Protein 4TMD (pdb70)

B-factor: mean 30.6, std 13.67, range [10.13, 135.57]

Radius of gyration: 16.38 Å; Cα contacts (8 Å, |Δi|>4): 428; chains: 1; bounding box: 37×41×41 Å

Secondary structure (DSSP, 8-state):
--TT--GGGGGGGGGGS-TTSEEEEEEEEE--HHHHSPPPPPTT-EEESGGGHHHHT-S---TT--EEEEEEEEEETTEEEEEEEEEESSPPPPP---GGGSEEEEE-SSEEEEEEEE-----TT-EEEEEEEEEEE--EEEEEEEEEEETTEEEEEEEEE---TT-PPPPP-HHHHHHHHHHHHHHHH-

Foldseek 3Di:
DLVQFALQLLVVCVVVDDPQKDKDKFGKDKDDQCVVWDHDDDPPKAKVVNVLVVCLRPFGDDPPWTWIKMWMWIDGPQKIKIKMKIFTPFARDHRDDDPNNQKMWIDDDFKTWMKHWDDADDAPQWDKTKIWIWMQGCHIWIKIWMWITHTRMIMIMIMGGDDDPPDDTDDTPVVVSRVSRNVSVVSRSD

Organism: Mycolicibacterium smegmatis (strain ATCC 700084 / mc(2)155) (NCBI:txid246196)

Sequence (190 aa):
AYPDADIAKVAQLKSSFGPEFKVSEVAPTGIDPKLLSPQKLPEGVKFEPADCAKFAEGQQFPPGLQGNMAATAAEGEGNRFIVMAVETSEPVPLSDPGDECKRVKFLGTGARGQVDVVESPQIDDARTVGTHRIIQTMRTGELYNYVASFDNNYMVIVTANPLVLPDKPVAKVDTERARELLSAAVAAVRA

Solvent-accessible surface area: 10425 Å² total; per-residue (Å²): 123,56,120,98,18,58,8,38,67,3,36,119,8,82,110,55,18,30,141,88,16,164,48,65,88,70,75,74,67,45,28,62,32,187,104,8,18,20,144,190,24,60,172,82,19,142,36,109,52,70,125,0,31,145,41,0,81,9,14,76,8,52,138,64,25,130,21,76,9,1,10,0,20,0,71,10,121,26,3,96,2,32,0,8,0,1,71,7,78,107,76,7,100,25,27,84,10,38,115,141,11,83,130,1,98,6,97,21,155,34,5,130,14,41,6,15,38,41,131,29,26,172,18,105,120,23,135,32,12,0,17,24,7,55,22,84,51,128,96,75,36,65,46,34,17,1,8,0,7,6,75,54,25,2,1,4,0,19,0,33,8,32,118,72,113,156,131,130,106,37,194,14,56,32,107,61,0,54,106,3,0,42,43,0,1,65,8,0,32,98

Nearest PDB structures (foldseek):
  4tmd-assembly1_A  TM=1.005E+00  e=2.356E-37  Mycolicibacterium smegmatis MC2 155
  4esq-assembly1_A  TM=4.440E-01  e=1.738E-03  Mycobacterium tuberculosis H37Rv
  5j0f-assembly2_B  TM=3.971E-01  e=2.800E+00  Homo sapiens
  6wim-assembly1_A  TM=2.686E-01  e=4.119E+00  Escherichia coli
  6wil-assembly1_A  TM=2.388E-01  e=3.127E+00  Acinetobacter baumannii ACICU

InterPro domains:
  IPR041313 Domain of unknown function DUF5642 [PF18702] (36-224)

Structure (mmCIF, N/CA/C/O backbone):
data_4TMD
#
_entry.id   4TMD
#
_cell.length_a   32.980
_cell.length_b   37.830
_cell.length_c   151.630
_cell.angle_alpha   90.000
_cell.angle_beta   90.000
_cell.angle_gamma   90.000
#
_symmetry.space_group_name_H-M   'P 2 2 21'
#
loop_
_entity.id
_entity.type
_entity.pdbx_description
1 polymer 'Uncharacterized protein'
2 non-polymer 'IODIDE ION'
3 water water
#
loop_
_atom_site.group_PDB
_atom_site.id
_atom_site.type_symbol
_atom_site.label_atom_id
_atom_site.label_alt_id
_atom_site.label_comp_id
_atom_site.label_asym_id
_atom_site.label_entity_id
_atom_site.label_seq_id
_atom_site.pdbx_PDB_ins_code
_atom_site.Cartn_x
_atom_site.Cartn_y
_atom_site.Cartn_z
_atom_site.occupancy
_atom_site.B_iso_or_equiv
_atom_site.auth_seq_id
_atom_site.auth_comp_id
_atom_site.auth_asym_id
_atom_site.auth_atom_id
_atom_site.pdbx_PDB_model_num
ATOM 1 N N . ALA A 1 1 ? 4.278 55.397 29.537 1.00 46.27 17 ALA A N 1
ATOM 2 C CA . ALA A 1 1 ? 3.758 54.263 30.305 1.00 56.47 17 ALA A CA 1
ATOM 3 C C . ALA A 1 1 ? 4.860 53.648 31.163 1.00 53.10 17 ALA A C 1
ATOM 4 O O . ALA A 1 1 ? 4.664 53.345 32.347 1.00 54.30 17 ALA A O 1
ATOM 6 N N . TYR A 1 2 ? 6.024 53.471 30.552 1.00 49.37 18 TYR A N 1
ATOM 7 C CA . TYR A 1 2 ? 7.183 52.953 31.249 1.00 48.79 18 TYR A CA 1
ATOM 8 C C . TYR A 1 2 ? 8.253 54.035 31.240 1.00 49.52 18 TYR A C 1
ATOM 9 O O . TYR A 1 2 ? 9.149 54.042 30.387 1.00 36.72 18 TYR A O 1
ATOM 18 N N . PRO A 1 3 ? 8.139 54.964 32.200 1.00 49.17 19 PRO A N 1
ATOM 19 C CA . PRO A 1 3 ? 8.902 56.213 32.250 1.00 54.86 19 PRO A CA 1
ATOM 20 C C . PRO A 1 3 ? 10.395 55.981 32.388 1.00 50.38 19 PRO A C 1
ATOM 21 O O . PRO A 1 3 ? 11.190 56.699 31.782 1.00 45.13 19 PRO A O 1
ATOM 25 N N . ASP A 1 4 ? 10.770 54.986 33.180 1.00 43.55 20 ASP A N 1
ATOM 26 C CA . ASP A 1 4 ? 12.174 54.747 33.454 1.00 44.24 20 ASP A CA 1
ATOM 27 C C . ASP A 1 4 ? 12.701 53.557 32.674 1.00 30.47 20 ASP A C 1
ATOM 28 O O . ASP A 1 4 ? 13.743 52.999 33.016 1.00 38.88 20 ASP A O 1
ATOM 33 N N . ALA A 1 5 ? 11.980 53.166 31.629 1.00 27.17 21 ALA A N 1
ATOM 34 C CA . ALA A 1 5 ? 12.394 52.011 30.838 1.00 23.38 21 ALA A CA 1
ATOM 35 C C . ALA A 1 5 ? 13.716 52.312 30.125 1.00 28.24 21 ALA A C 1
ATOM 36 O O . ALA A 1 5 ? 13.950 53.435 29.671 1.00 21.84 21 ALA A O 1
ATOM 38 N N . ASP A 1 6 ? 14.575 51.303 30.035 1.00 20.02 22 ASP A N 1
ATOM 39 C CA . ASP A 1 6 ? 15.913 51.467 29.492 1.00 25.32 22 ASP A CA 1
ATOM 40 C C . ASP A 1 6 ? 16.446 50.099 29.090 1.00 18.05 22 ASP A C 1
ATOM 41 O O . ASP A 1 6 ? 16.691 49.234 29.953 1.00 15.34 22 ASP A O 1
ATOM 46 N N . ILE A 1 7 ? 16.614 49.891 27.791 1.00 14.48 23 ILE A N 1
ATOM 47 C CA . ILE A 1 7 ? 17.115 48.607 27.294 1.00 18.34 23 ILE A CA 1
ATOM 48 C C . ILE A 1 7 ? 18.498 48.292 27.859 1.00 20.51 23 ILE A C 1
ATOM 49 O O . ILE A 1 7 ? 18.901 47.131 27.915 1.00 20.58 23 ILE A O 1
ATOM 54 N N . ALA A 1 8 ? 19.224 49.320 28.286 1.00 18.89 24 ALA A N 1
ATOM 55 C CA . ALA A 1 8 ? 20.561 49.121 28.856 1.00 24.25 24 ALA A CA 1
ATOM 56 C C . ALA A 1 8 ? 20.488 48.301 30.139 1.00 20.36 24 ALA A C 1
ATOM 57 O O . ALA A 1 8 ? 21.470 47.714 30.572 1.00 20.12 24 ALA A O 1
ATOM 59 N N . LYS A 1 9 ? 19.324 48.256 30.764 1.00 18.04 25 LYS A N 1
ATOM 60 C CA . LYS A 1 9 ? 19.235 47.531 32.020 1.00 18.42 25 LYS A CA 1
ATOM 61 C C . LYS A 1 9 ? 19.264 46.010 31.830 1.00 21.96 25 LYS A C 1
ATOM 62 O O . LYS A 1 9 ? 19.220 45.292 32.827 1.00 18.90 25 LYS A O 1
ATOM 68 N N . VAL A 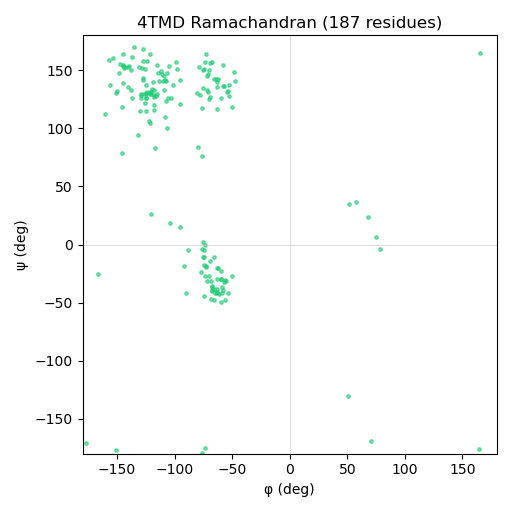1 10 ? 19.357 45.504 30.587 1.00 16.47 26 VAL A N 1
ATOM 69 C CA . VAL A 1 10 ? 19.578 44.054 30.401 1.00 20.14 26 VAL A CA 1
ATOM 70 C C . VAL A 1 10 ? 20.902 43.616 30.994 1.00 17.12 26 VAL A C 1
ATOM 71 O O . VAL A 1 10 ? 21.111 42.428 31.240 1.00 16.37 26 VAL A O 1
ATOM 75 N N . ALA A 1 11 ? 21.802 44.580 31.188 1.00 20.04 27 ALA A N 1
ATOM 76 C CA . ALA A 1 11 ? 23.101 44.322 31.819 1.00 20.63 27 ALA A CA 1
ATOM 77 C C . ALA A 1 11 ? 22.888 43.695 33.185 1.00 23.73 27 ALA A C 1
ATOM 78 O O . ALA A 1 11 ? 23.692 42.894 33.631 1.00 22.64 27 ALA A O 1
ATOM 80 N N . GLN A 1 12 ? 21.778 44.035 33.832 1.00 20.15 28 GLN A N 1
ATOM 81 C CA . GLN A 1 12 ? 21.449 43.465 35.138 1.00 18.48 28 GLN A CA 1
ATOM 82 C C . GLN A 1 12 ? 21.419 41.933 35.150 1.00 23.25 28 GLN A C 1
ATOM 83 O O . GLN A 1 12 ? 21.728 41.300 36.167 1.00 21.50 28 GLN A O 1
ATOM 89 N N . LEU A 1 13 ? 21.043 41.336 34.020 1.00 17.57 29 LEU A N 1
ATOM 90 C CA . LEU A 1 13 ? 20.855 39.889 33.964 1.00 16.57 29 LEU A CA 1
ATOM 91 C C . LEU A 1 13 ? 22.162 39.097 33.951 1.00 16.62 29 LEU A C 1
ATOM 92 O O . LEU A 1 13 ? 22.149 37.874 33.984 1.00 19.24 29 LEU A O 1
ATOM 97 N N . LYS A 1 14 ? 23.283 39.793 33.901 1.00 19.47 30 LYS A N 1
ATOM 98 C CA . LYS A 1 14 ? 24.577 39.145 34.101 1.00 23.94 30 LYS A CA 1
ATOM 99 C C . LYS A 1 14 ? 24.578 38.372 35.400 1.00 28.79 30 LYS A C 1
ATOM 100 O O . LYS A 1 14 ? 25.068 37.253 35.484 1.00 31.42 30 LYS A O 1
ATOM 106 N N . SER A 1 15 ? 23.995 38.983 36.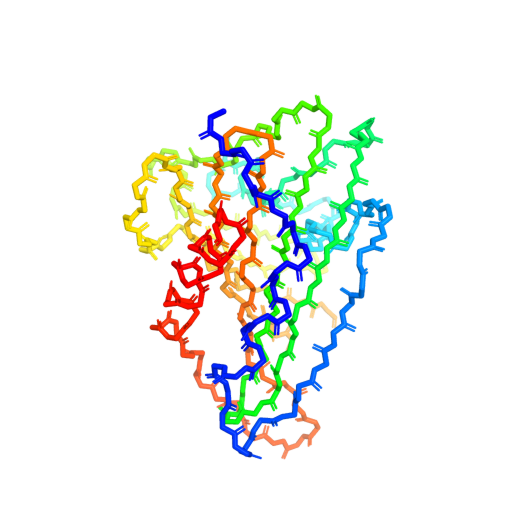420 1.00 28.07 31 SER A N 1
ATOM 107 C CA . SER A 1 15 ? 23.976 38.407 37.752 1.00 27.84 31 SER A CA 1
ATOM 108 C C . SER A 1 15 ? 22.974 37.260 37.860 1.00 30.99 31 SER A C 1
ATOM 109 O O . SER A 1 15 ? 22.813 36.655 38.914 1.00 34.74 31 SER A O 1
ATOM 112 N N . SER A 1 16 ? 22.317 36.940 36.758 1.00 28.44 32 SER A N 1
ATOM 113 C CA . SER A 1 16 ? 21.374 35.838 36.752 1.00 19.05 32 SER A CA 1
ATOM 114 C C . SER A 1 16 ? 22.073 34.505 36.431 1.00 33.41 32 SER A C 1
ATOM 115 O O . SER A 1 16 ? 21.445 33.452 36.467 1.00 29.50 32 SER A O 1
ATOM 118 N N . PHE A 1 17 ? 23.367 34.558 36.117 1.00 21.39 33 PHE A N 1
ATOM 119 C CA . PHE A 1 17 ? 24.124 33.355 35.720 1.00 28.83 33 PHE A CA 1
ATOM 120 C C . PHE A 1 17 ? 25.287 33.071 36.679 1.00 36.27 33 PHE A C 1
ATOM 121 O O . PHE A 1 17 ? 26.053 33.978 37.021 1.00 33.52 33 PHE A O 1
ATOM 129 N N . GLY A 1 18 ? 25.429 31.818 37.100 1.00 32.86 34 GLY A N 1
ATOM 130 C CA . GLY A 1 18 ? 26.495 31.458 38.029 1.00 32.10 34 GLY A CA 1
ATOM 131 C C . GLY A 1 18 ? 27.874 31.416 37.391 1.00 35.60 34 GLY A C 1
ATOM 132 O O . GLY A 1 18 ? 28.038 31.750 36.215 1.00 26.06 34 GLY A O 1
ATOM 133 N N . PRO A 1 19 ? 28.888 30.988 38.164 1.00 35.16 35 PRO A N 1
ATOM 134 C CA . PRO A 1 19 ? 30.272 30.956 37.676 1.00 29.48 35 PRO A CA 1
ATOM 135 C C . PRO A 1 19 ? 30.502 29.891 36.591 1.00 20.65 35 PRO A C 1
ATOM 136 O O . PRO A 1 19 ? 31.520 29.948 35.900 1.00 26.15 35 PRO A O 1
ATOM 140 N N . GLU A 1 20 ? 29.569 28.956 36.425 1.00 19.74 36 GLU A N 1
ATOM 141 C CA . GLU A 1 20 ? 29.678 27.973 35.345 1.00 25.66 36 GLU A CA 1
ATOM 142 C C . GLU A 1 20 ? 29.314 28.584 33.990 1.00 26.37 36 GLU A C 1
ATOM 143 O O . GLU A 1 20 ? 29.423 27.939 32.948 1.00 21.22 36 GLU A O 1
ATOM 149 N N . PHE A 1 21 ? 28.889 29.840 33.994 1.00 19.38 37 PHE A N 1
ATOM 150 C CA . PHE A 1 21 ? 28.547 30.495 32.744 1.00 17.83 37 PHE A CA 1
ATOM 151 C C . PHE A 1 21 ? 29.580 31.515 32.364 1.00 21.54 37 PHE A C 1
ATOM 152 O O . PHE A 1 21 ? 30.094 32.248 33.212 1.00 21.28 37 PHE A O 1
ATOM 160 N N . LYS A 1 22 ? 29.870 31.570 31.072 1.00 13.26 38 LYS A N 1
ATOM 161 C CA . LYS A 1 22 ? 30.640 32.664 30.540 1.00 16.80 38 LYS A CA 1
ATOM 162 C C . LYS A 1 22 ? 29.684 33.712 29.991 1.00 19.51 38 LYS A C 1
ATOM 163 O O . LYS A 1 22 ? 28.899 33.429 29.090 1.00 21.26 38 LYS A O 1
ATOM 169 N N . VAL A 1 23 ? 29.760 34.923 30.525 1.00 18.72 39 VAL A N 1
ATOM 170 C CA . VAL A 1 23 ? 28.801 35.973 30.169 1.00 15.88 39 VAL A CA 1
ATOM 171 C C . VAL A 1 23 ? 29.447 37.046 29.301 1.00 19.21 39 VAL A C 1
ATOM 172 O O . VAL A 1 23 ? 30.601 37.403 29.508 1.00 23.29 39 VAL A O 1
ATOM 176 N N . SER A 1 24 ? 28.702 37.546 28.323 1.00 17.76 40 SER A N 1
ATOM 177 C CA . SER A 1 24 ? 29.133 38.680 27.510 1.00 19.18 40 SER A CA 1
ATOM 178 C C . SER A 1 24 ? 27.981 39.669 27.346 1.00 24.89 40 SER A C 1
ATOM 179 O O . SER A 1 24 ? 26.837 39.369 27.698 1.00 19.31 40 SER A O 1
ATOM 182 N N . GLU A 1 25 ? 28.288 40.842 26.796 1.00 21.47 41 GLU A N 1
ATOM 183 C CA . GLU A 1 25 ? 27.302 41.898 26.659 1.00 27.77 41 GLU A CA 1
ATOM 184 C C . GLU A 1 25 ? 27.455 42.622 25.345 1.00 29.69 41 GLU A C 1
ATOM 185 O O . GLU A 1 25 ? 28.550 42.676 24.777 1.00 28.26 41 GLU A O 1
ATOM 191 N N . VAL A 1 26 ? 26.343 43.170 24.865 1.00 25.32 42 VAL A N 1
ATOM 192 C CA . VAL A 1 26 ? 26.349 44.129 23.772 1.00 22.72 42 VAL A CA 1
ATOM 193 C C . VAL A 1 26 ? 25.769 45.420 24.336 1.00 25.30 42 VAL A C 1
ATOM 194 O O . VAL A 1 26 ? 24.615 45.450 24.766 1.00 23.42 42 VAL A O 1
ATOM 198 N N . ALA A 1 27 ? 26.581 46.471 24.374 1.00 20.03 43 ALA A N 1
ATOM 199 C CA . ALA A 1 27 ? 26.132 47.779 24.836 1.00 21.86 43 ALA A CA 1
ATOM 200 C C . ALA A 1 27 ? 25.116 48.352 23.861 1.00 17.97 43 ALA A C 1
ATOM 201 O O . ALA A 1 27 ? 25.077 47.946 22.703 1.00 22.87 43 ALA A O 1
ATOM 203 N N . PRO A 1 28 ? 24.272 49.287 24.329 1.00 22.76 44 PRO A N 1
ATOM 204 C CA . PRO A 1 28 ? 23.250 49.853 23.444 1.00 23.07 44 PRO A CA 1
ATOM 205 C C . PRO A 1 28 ? 23.822 50.434 22.154 1.00 27.20 44 PRO A C 1
ATOM 206 O O . PRO A 1 28 ? 24.799 51.177 22.176 1.00 31.44 44 PRO A O 1
ATOM 210 N N . THR A 1 29 ? 23.215 50.054 21.038 1.00 27.46 45 THR A N 1
ATOM 211 C CA . THR A 1 29 ? 23.668 50.450 19.713 1.00 28.26 45 THR A CA 1
ATOM 212 C C . THR A 1 29 ? 22.487 50.347 18.759 1.00 34.43 45 THR A C 1
ATOM 213 O O . THR A 1 29 ? 21.525 49.631 19.051 1.00 29.28 45 THR A O 1
ATOM 217 N N . GLY A 1 30 ? 22.549 51.052 17.628 1.00 35.76 46 GLY A N 1
ATOM 218 C CA . GLY A 1 30 ? 21.492 50.998 16.625 1.00 32.03 46 GLY A CA 1
ATOM 219 C C . GLY A 1 30 ? 21.067 49.576 16.271 1.00 34.41 46 GLY A C 1
ATOM 220 O O . GLY A 1 30 ? 21.878 48.655 16.325 1.00 33.36 46 GLY A O 1
ATOM 221 N N . ILE A 1 31 ? 19.797 49.383 15.922 1.00 31.41 47 ILE A N 1
ATOM 222 C CA . ILE A 1 31 ? 19.302 48.038 15.654 1.00 39.92 47 ILE A CA 1
ATOM 223 C C . ILE A 1 31 ? 19.873 47.468 14.367 1.00 45.49 47 ILE A C 1
ATOM 224 O O . ILE A 1 31 ? 20.179 48.196 13.430 1.00 38.22 47 ILE A O 1
ATOM 229 N N . ASP A 1 32 ? 19.996 46.147 14.344 1.00 50.23 48 ASP A N 1
ATOM 230 C CA . ASP A 1 32 ? 20.352 45.392 13.152 1.00 52.80 48 ASP A CA 1
ATOM 231 C C . ASP A 1 32 ? 19.363 44.240 13.026 1.00 47.30 48 ASP A C 1
ATOM 232 O O . ASP A 1 32 ? 19.548 43.193 13.649 1.00 53.50 48 ASP A O 1
ATOM 237 N N . PRO A 1 33 ? 18.292 44.443 12.241 1.00 47.65 49 PRO A N 1
ATOM 238 C CA . PRO A 1 33 ? 17.211 43.462 12.061 1.00 55.27 49 PRO A CA 1
ATOM 239 C C . PRO A 1 33 ? 17.690 42.054 11.713 1.00 50.64 49 PRO A C 1
ATOM 240 O O . PRO A 1 33 ? 16.999 41.087 12.025 1.00 56.21 49 PRO A O 1
ATOM 244 N N . LYS A 1 34 ? 18.855 41.937 11.085 1.00 59.16 50 LYS A N 1
ATOM 245 C CA . LYS A 1 34 ? 19.382 40.625 10.722 1.00 63.77 50 LYS A CA 1
ATOM 246 C C . LYS A 1 34 ? 19.869 39.849 11.947 1.00 55.16 50 LYS A C 1
ATOM 247 O O . LYS A 1 34 ? 19.802 38.621 11.979 1.00 65.73 50 LYS A O 1
ATOM 253 N N . LEU A 1 35 ? 20.357 40.568 12.951 1.00 45.55 51 LEU A N 1
ATOM 254 C CA . LEU A 1 35 ? 20.829 39.947 14.186 1.00 56.14 51 LEU A CA 1
ATOM 255 C C . LEU A 1 35 ? 19.644 39.537 15.056 1.00 55.50 51 LEU A C 1
ATOM 256 O O . LEU A 1 35 ? 19.745 38.639 15.897 1.00 53.22 51 LEU A O 1
ATOM 261 N N . LEU A 1 36 ? 18.513 40.196 14.835 1.00 52.95 52 LEU A N 1
ATOM 262 C CA . LEU A 1 36 ? 17.356 40.038 15.705 1.00 47.74 52 LEU A CA 1
ATOM 263 C C . LEU A 1 36 ? 16.425 38.914 15.257 1.00 46.19 52 LEU A C 1
ATOM 264 O O . LEU A 1 36 ? 15.933 38.146 16.084 1.00 41.32 52 LEU A O 1
ATOM 269 N N . SER A 1 37 ? 16.195 38.827 13.950 1.00 45.12 53 SER A N 1
ATOM 270 C CA . SER A 1 37 ? 15.306 37.820 13.374 1.00 43.79 53 SER A CA 1
ATOM 271 C C . SER A 1 37 ? 15.995 36.461 13.271 1.00 45.67 53 SER A C 1
ATOM 272 O O . SER A 1 37 ? 17.220 36.398 13.159 1.00 42.74 53 SER A O 1
ATOM 275 N N . PRO A 1 38 ? 15.212 35.367 13.302 1.00 45.73 54 PRO A N 1
ATOM 276 C CA . PRO A 1 38 ? 15.794 34.044 13.051 1.00 36.33 54 PRO A CA 1
ATOM 277 C C . PRO A 1 38 ? 16.454 34.024 11.676 1.00 39.82 54 PRO A C 1
ATOM 278 O O . PRO A 1 38 ? 16.060 34.816 10.826 1.00 34.37 54 PRO A O 1
ATOM 282 N N . GLN A 1 39 ? 17.444 33.164 11.460 1.00 36.58 55 GLN A N 1
ATOM 283 C CA . GLN A 1 39 ? 18.137 33.169 10.179 1.00 35.92 55 GLN A CA 1
ATOM 284 C C . GLN A 1 39 ? 17.161 32.818 9.055 1.00 34.69 55 GLN A C 1
ATOM 285 O O . GLN A 1 39 ? 16.252 32.010 9.230 1.00 30.02 55 GLN A O 1
ATOM 291 N N . LYS A 1 40 ? 17.346 33.475 7.917 1.00 34.99 56 LYS A N 1
ATOM 292 C CA . LYS A 1 40 ? 16.473 33.341 6.760 1.00 34.35 56 LYS A CA 1
ATOM 293 C C . LYS A 1 40 ? 16.391 31.897 6.266 1.00 29.80 56 LYS A C 1
ATOM 294 O O . LYS A 1 40 ? 17.400 31.208 6.191 1.00 36.27 56 LYS A O 1
ATOM 300 N N . LEU A 1 41 ? 15.188 31.434 5.951 1.00 33.22 57 LEU A N 1
ATOM 301 C CA . LEU A 1 41 ? 15.025 30.094 5.398 1.00 37.77 57 LEU A CA 1
ATOM 302 C C . LEU A 1 41 ? 15.470 30.085 3.936 1.00 45.70 57 LEU A C 1
ATOM 303 O O . LEU A 1 41 ? 15.365 31.103 3.251 1.00 43.26 57 LEU A O 1
ATOM 308 N N . PRO A 1 42 ? 15.965 28.935 3.447 1.00 41.68 58 PRO A N 1
ATOM 309 C CA . PRO A 1 42 ? 16.448 28.898 2.060 1.00 45.25 58 PRO A CA 1
ATOM 310 C C . PRO A 1 42 ? 15.296 29.015 1.070 1.00 39.14 58 PRO A C 1
ATOM 311 O O . PRO A 1 42 ? 14.160 28.703 1.421 1.00 42.95 58 PRO A O 1
ATOM 315 N N . GLU A 1 43 ? 15.572 29.472 -0.145 1.00 45.37 59 GLU A N 1
ATOM 316 C CA . GLU A 1 43 ? 14.512 29.609 -1.142 1.00 52.81 59 GLU A CA 1
ATOM 317 C C . GLU A 1 43 ? 14.057 28.251 -1.687 1.00 51.02 59 GLU A C 1
ATOM 318 O O . GLU A 1 43 ? 14.790 27.259 -1.623 1.00 51.34 59 GLU A O 1
ATOM 324 N N . GLY A 1 44 ? 12.838 28.206 -2.213 1.00 42.92 60 GLY A N 1
ATOM 325 C CA . GLY A 1 44 ? 12.340 26.994 -2.839 1.00 52.48 60 GLY A CA 1
ATOM 326 C C . GLY A 1 44 ? 11.855 25.920 -1.881 1.00 53.35 60 GLY A C 1
ATOM 327 O O . GLY A 1 44 ? 11.356 24.874 -2.310 1.00 45.13 60 GLY A O 1
ATOM 328 N N . VAL A 1 45 ? 12.000 26.165 -0.582 1.00 51.14 61 VAL A N 1
ATOM 329 C CA . VAL A 1 45 ? 11.467 25.240 0.406 1.00 42.86 61 VAL A CA 1
ATOM 330 C C . VAL A 1 45 ? 9.945 25.338 0.402 1.00 31.96 61 VAL A C 1
ATOM 331 O O . VAL A 1 45 ? 9.371 26.405 0.153 1.00 37.30 61 VAL A O 1
ATOM 335 N N . LYS A 1 46 ? 9.293 24.213 0.656 1.00 31.61 62 LYS A N 1
ATOM 336 C CA . LYS A 1 46 ? 7.841 24.152 0.601 1.00 38.81 62 LYS A CA 1
ATOM 337 C C . LYS A 1 46 ? 7.282 24.016 2.019 1.00 33.64 62 LYS A C 1
ATOM 338 O O . LYS A 1 46 ? 7.893 23.366 2.863 1.00 30.15 62 LYS A O 1
ATOM 344 N N . PHE A 1 47 ? 6.133 24.632 2.281 1.00 33.10 63 PHE A N 1
ATOM 345 C CA . PHE A 1 47 ? 5.596 24.700 3.640 1.00 32.09 63 PHE A CA 1
ATOM 346 C C . PHE A 1 47 ? 4.331 23.884 3.849 1.00 34.15 63 PHE A C 1
ATOM 347 O O . PHE A 1 47 ? 3.527 23.715 2.939 1.00 33.04 63 PHE A O 1
ATOM 355 N N . GLU A 1 48 ? 4.157 23.398 5.071 1.00 23.71 64 GLU A N 1
ATOM 356 C CA . GLU A 1 48 ? 2.972 22.660 5.459 1.00 29.31 64 GLU A CA 1
ATOM 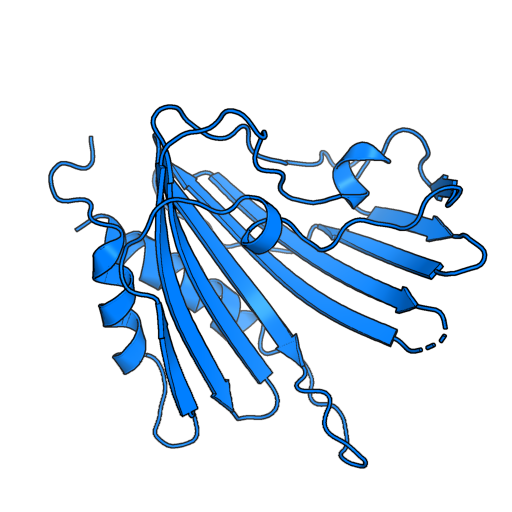357 C C . GLU A 1 48 ? 2.639 22.963 6.914 1.00 38.04 64 GLU A C 1
ATOM 358 O O . GLU A 1 48 ? 3.452 22.702 7.793 1.00 32.16 64 GLU A O 1
ATOM 364 N N . PRO A 1 49 ? 1.457 23.538 7.178 1.00 32.94 65 PRO A N 1
ATOM 365 C CA . PRO A 1 49 ? 0.464 24.032 6.220 1.00 33.02 65 PRO A CA 1
ATOM 366 C C . PRO A 1 49 ? 0.996 25.185 5.376 1.00 35.86 65 PRO A C 1
ATOM 367 O O . PRO A 1 49 ? 1.626 26.088 5.920 1.00 32.51 65 PRO A O 1
ATOM 371 N N . ALA A 1 50 ? 0.738 25.145 4.069 1.00 36.14 66 ALA A N 1
ATOM 372 C CA . ALA A 1 50 ? 1.252 26.147 3.136 1.00 30.81 66 ALA A CA 1
ATOM 373 C C . ALA A 1 50 ? 0.846 27.565 3.515 1.00 26.29 66 ALA A C 1
ATOM 374 O O . ALA A 1 50 ? 1.599 28.509 3.281 1.00 30.15 66 ALA A O 1
ATOM 376 N N . ASP A 1 51 ? -0.332 27.716 4.114 1.00 31.73 67 ASP A N 1
ATOM 377 C CA . ASP A 1 51 ? -0.811 29.043 4.496 1.00 40.99 67 ASP A CA 1
ATOM 378 C C . ASP A 1 51 ? -0.065 29.576 5.719 1.00 35.38 67 ASP A C 1
ATOM 379 O O . ASP A 1 51 ? -0.171 30.754 6.062 1.00 41.98 67 ASP A O 1
ATOM 384 N N . CYS A 1 52 ? 0.700 28.704 6.365 1.00 31.41 68 CYS A N 1
ATOM 385 C CA . CYS A 1 52 ? 1.423 29.070 7.575 1.00 29.24 68 CYS A CA 1
ATOM 386 C C . CYS A 1 52 ? 2.857 29.485 7.279 1.00 30.72 68 CYS A C 1
ATOM 387 O O . CYS A 1 52 ? 3.674 29.579 8.190 1.00 31.23 68 CYS A O 1
ATOM 390 N N . ALA A 1 53 ? 3.153 29.760 6.011 1.00 25.19 69 ALA A N 1
ATOM 391 C CA . ALA A 1 53 ? 4.525 30.016 5.586 1.00 26.56 69 ALA A CA 1
ATOM 392 C C . ALA A 1 53 ? 5.182 31.198 6.311 1.00 32.95 69 ALA A C 1
ATOM 393 O O . ALA A 1 53 ? 6.360 31.139 6.679 1.00 34.48 69 ALA A O 1
ATOM 395 N N . LYS A 1 54 ? 4.422 32.271 6.501 1.00 29.16 70 LYS A N 1
ATOM 396 C CA . LYS A 1 54 ? 4.929 33.468 7.166 1.00 35.79 70 LYS A CA 1
ATOM 397 C C . LYS A 1 54 ? 5.433 33.163 8.582 1.00 31.97 70 LYS A C 1
ATOM 398 O O . LYS A 1 54 ? 6.451 33.686 9.016 1.00 31.15 70 LYS A O 1
ATOM 404 N N . PHE A 1 55 ? 4.728 32.301 9.300 1.00 28.00 71 PHE A N 1
ATOM 405 C CA . PHE A 1 55 ? 5.094 32.075 10.688 1.00 32.32 71 PHE A CA 1
ATOM 406 C C . PHE A 1 55 ? 6.360 31.220 10.829 1.00 31.83 71 PHE A C 1
ATOM 407 O O . PHE A 1 55 ? 7.002 31.231 11.879 1.00 28.29 71 PHE A O 1
ATOM 415 N N . ALA A 1 56 ? 6.737 30.517 9.761 1.00 26.32 72 ALA A N 1
ATOM 416 C CA . ALA A 1 56 ? 7.984 29.761 9.736 1.00 27.46 72 ALA A CA 1
ATOM 417 C C . ALA A 1 56 ? 9.200 30.666 9.876 1.00 26.75 72 ALA A C 1
ATOM 418 O O . ALA A 1 56 ? 10.232 30.252 10.409 1.00 21.50 72 ALA A O 1
ATOM 420 N N . GLU A 1 57 ? 9.067 31.905 9.402 1.00 19.70 73 GLU A N 1
ATOM 421 C CA . GLU A 1 57 ? 10.141 32.893 9.447 1.00 30.91 73 GLU A CA 1
ATOM 422 C C . GLU A 1 57 ? 10.398 33.427 10.863 1.00 33.66 73 GLU A C 1
ATOM 423 O O . GLU A 1 57 ? 11.464 33.982 11.139 1.00 33.14 73 GLU A O 1
ATOM 429 N N . GLY A 1 58 ? 9.420 33.265 11.751 1.00 23.18 74 GLY A N 1
ATOM 430 C CA . GLY A 1 58 ? 9.559 33.722 13.120 1.00 27.84 74 GLY A CA 1
ATOM 431 C C . GLY A 1 58 ? 9.524 35.237 13.178 1.00 32.79 74 GLY A C 1
ATOM 432 O O . GLY A 1 58 ? 9.220 35.892 12.182 1.00 28.09 74 GLY A O 1
ATOM 433 N N . GLN A 1 59 ? 9.863 35.795 14.337 1.00 25.51 75 GLN A N 1
ATOM 434 C CA . GLN A 1 59 ? 9.704 37.224 14.572 1.00 23.72 75 GLN A CA 1
ATOM 435 C C . GLN A 1 59 ? 10.574 38.074 13.653 1.00 30.42 75 GLN A C 1
ATOM 436 O O . GLN A 1 59 ? 11.807 38.029 13.714 1.00 29.01 75 GLN A O 1
ATOM 442 N N . GLN A 1 60 ? 9.914 38.871 12.819 1.00 25.70 76 GLN A N 1
ATOM 443 C CA . GLN A 1 60 ? 10.610 39.734 11.874 1.00 37.05 76 GLN A CA 1
ATOM 444 C C . GLN A 1 60 ? 10.749 41.177 12.358 1.00 32.62 76 GLN A C 1
ATOM 445 O O . GLN A 1 60 ? 9.929 41.678 13.123 1.00 31.72 76 GLN A O 1
ATOM 451 N N . PHE A 1 61 ? 11.806 41.835 11.900 1.00 34.67 77 PHE A N 1
ATOM 452 C CA . PHE A 1 61 ? 11.981 43.260 12.114 1.00 42.88 77 PHE A CA 1
ATOM 453 C C . PHE A 1 61 ? 12.091 43.949 10.759 1.00 51.07 77 PHE A C 1
ATOM 454 O O . PHE A 1 61 ? 13.129 43.846 10.096 1.00 44.83 77 PHE A O 1
ATOM 462 N N . PRO A 1 62 ? 11.013 44.635 10.339 1.00 44.70 78 PRO A N 1
ATOM 463 C CA . PRO A 1 62 ? 10.957 45.370 9.068 1.00 52.48 78 PRO A CA 1
ATOM 464 C C . PRO A 1 62 ? 12.190 46.250 8.856 1.00 55.39 78 PRO A C 1
ATOM 465 O O . PRO A 1 62 ? 12.694 46.842 9.812 1.00 49.71 78 PRO A O 1
ATOM 469 N N . PRO A 1 63 ? 12.687 46.314 7.612 1.00 61.87 79 PRO A N 1
ATOM 470 C CA . PRO A 1 63 ? 13.947 47.002 7.292 1.00 53.52 79 PRO A CA 1
ATOM 471 C C . PRO A 1 63 ? 13.916 48.522 7.494 1.00 50.01 79 PRO A C 1
ATOM 472 O O . PRO A 1 63 ? 14.971 49.149 7.456 1.00 49.38 79 PRO A O 1
ATOM 476 N N . GLY A 1 64 ? 12.740 49.102 7.714 1.00 42.53 80 GLY A N 1
ATOM 477 C CA . GLY A 1 64 ? 12.639 50.540 7.920 1.00 50.77 80 GLY A CA 1
ATOM 478 C C . GLY A 1 64 ? 12.713 51.029 9.366 1.00 53.21 80 GLY A C 1
ATOM 479 O O . GLY A 1 64 ? 12.965 52.213 9.615 1.00 51.05 80 GLY A O 1
ATOM 480 N N . LEU A 1 65 ? 12.485 50.126 10.319 1.00 45.28 81 LEU A N 1
ATOM 481 C CA . LEU A 1 65 ? 12.491 50.468 11.741 1.00 35.57 81 LEU A CA 1
ATOM 482 C C . LEU A 1 65 ? 13.751 51.193 12.187 1.00 35.34 81 LEU A C 1
ATOM 483 O O . LEU A 1 65 ? 14.870 50.814 11.835 1.00 36.07 81 LEU A O 1
ATOM 488 N N . GLN A 1 66 ? 13.570 52.224 12.996 1.00 32.93 82 GLN A N 1
ATOM 489 C CA . GLN A 1 66 ? 14.698 52.816 13.683 1.00 30.11 82 GLN A CA 1
ATOM 490 C C . GLN A 1 66 ? 14.629 52.432 15.154 1.00 35.24 82 GLN A C 1
ATOM 491 O O . GLN A 1 66 ? 13.543 52.248 15.716 1.00 30.94 82 GLN A O 1
ATOM 497 N N . GLY A 1 67 ? 15.791 52.290 15.773 1.00 30.94 83 GLY A N 1
ATOM 498 C CA . GLY A 1 67 ? 15.840 51.947 17.177 1.00 31.77 83 GLY A CA 1
ATOM 499 C C . GLY A 1 67 ? 17.200 51.454 17.626 1.00 34.32 83 GLY A C 1
ATOM 500 O O . GLY A 1 67 ? 18.163 51.432 16.859 1.00 29.30 83 GLY A O 1
ATOM 501 N N . ASN A 1 68 ? 17.259 51.047 18.887 1.00 27.06 84 ASN A N 1
ATOM 502 C CA . ASN A 1 68 ? 18.486 50.605 19.518 1.00 17.89 84 ASN A CA 1
ATOM 503 C C . ASN A 1 68 ? 18.279 49.230 20.149 1.00 23.49 84 ASN A C 1
ATOM 504 O O . ASN A 1 68 ? 17.145 48.833 20.427 1.00 15.83 84 ASN A O 1
ATOM 509 N N . MET A 1 69 ? 19.383 48.515 20.359 1.00 22.57 85 MET A N 1
ATOM 510 C CA . MET A 1 69 ? 19.376 47.192 20.977 1.00 17.64 85 MET A CA 1
ATOM 511 C C . MET A 1 69 ? 20.528 47.083 21.952 1.00 20.17 85 MET A C 1
ATOM 512 O O . MET A 1 69 ? 21.561 47.719 21.776 1.00 21.39 85 MET A O 1
ATOM 517 N N . ALA A 1 70 ? 20.332 46.285 22.989 1.00 19.22 86 ALA A N 1
ATOM 518 C CA . ALA A 1 70 ? 21.382 45.907 23.923 1.00 17.35 86 ALA A CA 1
ATOM 519 C C . ALA A 1 70 ? 21.176 44.439 24.235 1.00 18.29 86 ALA A C 1
ATOM 520 O O . ALA A 1 70 ? 20.049 43.952 24.173 1.00 19.12 86 ALA A O 1
ATOM 522 N N . ALA A 1 71 ? 22.233 43.730 24.604 1.00 16.06 87 ALA A N 1
ATOM 523 C CA . ALA A 1 71 ? 22.075 42.315 24.879 1.00 19.24 87 ALA A CA 1
ATOM 524 C C . ALA A 1 71 ? 22.970 41.817 26.007 1.00 23.58 87 ALA A C 1
ATOM 525 O O . ALA A 1 71 ? 23.999 42.417 26.332 1.00 16.08 87 ALA A O 1
ATOM 527 N N . THR A 1 72 ? 22.519 40.742 26.640 1.00 18.20 88 THR A N 1
ATOM 528 C CA . THR A 1 72 ? 23.332 39.993 27.576 1.00 19.13 88 THR A CA 1
ATOM 529 C C . THR A 1 72 ? 23.289 38.543 27.110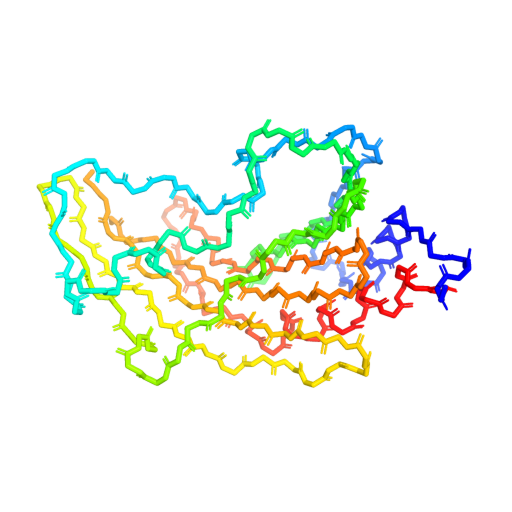 1.00 16.56 88 THR A C 1
ATOM 530 O O . THR A 1 72 ? 22.209 38.015 26.838 1.00 16.78 88 THR A O 1
ATOM 534 N N . ALA A 1 73 ? 24.452 37.913 26.979 1.00 14.68 89 ALA A N 1
ATOM 535 C CA . ALA A 1 73 ? 24.487 36.517 26.536 1.00 14.28 89 ALA A CA 1
ATOM 536 C C . ALA A 1 73 ? 25.320 35.678 27.492 1.00 19.17 89 ALA A C 1
ATOM 537 O O . ALA A 1 73 ? 26.222 36.196 28.155 1.00 20.59 89 ALA A O 1
ATOM 539 N N . ALA A 1 74 ? 25.009 34.389 27.584 1.00 13.85 90 ALA A N 1
ATOM 540 C CA . ALA A 1 74 ? 25.719 33.491 28.499 1.00 16.18 90 ALA A CA 1
ATOM 541 C C . ALA A 1 74 ? 25.854 32.112 27.896 1.00 20.46 90 ALA A C 1
ATOM 542 O O . ALA A 1 74 ? 24.909 31.604 27.301 1.00 18.50 90 ALA A O 1
ATOM 544 N N . GLU A 1 75 ? 27.019 31.495 28.075 1.00 18.85 91 GLU A N 1
ATOM 545 C CA . GLU A 1 75 ? 27.237 30.134 27.603 1.00 18.34 91 GLU A CA 1
ATOM 546 C C . GLU A 1 75 ? 27.705 29.275 28.755 1.00 22.17 91 GLU A C 1
ATOM 547 O O . GLU A 1 75 ? 28.632 29.659 29.467 1.00 18.30 91 GLU A O 1
ATOM 553 N N . GLY A 1 76 ? 27.050 28.131 28.951 1.00 21.15 92 GLY A N 1
ATOM 554 C CA . GLY A 1 76 ? 27.407 27.217 30.026 1.00 19.88 92 GLY A CA 1
ATOM 555 C C . GLY A 1 76 ? 26.317 26.190 30.261 1.00 26.66 92 GLY A C 1
ATOM 556 O O . GLY A 1 76 ? 25.199 26.377 29.796 1.00 23.41 92 GLY A O 1
ATOM 557 N N . GLU A 1 77 ? 26.637 25.122 30.995 1.00 23.05 93 GLU A N 1
ATOM 558 C CA . GLU A 1 77 ? 25.731 23.994 31.196 1.00 22.41 93 GLU A CA 1
ATOM 559 C C . GLU A 1 77 ? 25.189 23.472 29.854 1.00 24.73 93 GLU A C 1
ATOM 560 O O . GLU A 1 77 ? 24.036 23.067 29.759 1.00 28.44 93 GLU A O 1
ATOM 566 N N . GLY A 1 78 ? 26.013 23.518 28.815 1.00 17.08 94 GLY A N 1
ATOM 567 C CA . GLY A 1 78 ? 25.633 22.975 27.524 1.00 22.57 94 GLY A CA 1
ATOM 568 C C . GLY A 1 78 ? 24.647 23.818 26.734 1.00 21.44 94 GLY A C 1
ATOM 569 O O . GLY A 1 78 ? 24.153 23.388 25.688 1.00 16.67 94 GLY A O 1
ATOM 570 N N . ASN A 1 79 ? 24.341 25.011 27.239 1.00 18.50 95 ASN A N 1
ATOM 571 C CA . ASN A 1 79 ? 23.419 25.926 26.564 1.00 19.44 95 ASN A CA 1
ATOM 572 C C . ASN A 1 79 ? 24.043 27.276 26.289 1.00 18.22 95 ASN A C 1
ATOM 573 O O . ASN A 1 79 ? 24.980 27.676 26.961 1.00 18.08 95 ASN A O 1
ATOM 578 N N . ARG A 1 80 ? 23.486 27.982 25.313 1.00 15.06 96 ARG A N 1
ATOM 579 C CA . ARG A 1 80 ? 23.715 29.403 25.142 1.00 19.25 96 ARG A CA 1
ATOM 580 C C . ARG A 1 80 ? 22.381 30.145 25.305 1.00 18.29 96 ARG A C 1
ATOM 581 O O . ARG A 1 80 ? 21.366 29.747 24.721 1.00 15.90 96 ARG A O 1
ATOM 589 N N . PHE A 1 81 ? 22.399 31.220 26.091 1.00 15.88 97 PHE A N 1
ATOM 590 C CA . PHE A 1 81 ? 21.251 32.120 26.236 1.00 19.97 97 PHE A CA 1
ATOM 591 C C . PHE A 1 81 ? 21.619 33.502 25.753 1.00 18.75 97 PHE A C 1
ATOM 592 O O . PHE A 1 81 ? 22.643 34.046 26.163 1.00 17.14 97 PHE A O 1
ATOM 600 N N . ILE A 1 82 ? 20.803 34.064 24.871 1.00 14.18 98 ILE A N 1
ATOM 601 C CA . ILE A 1 82 ? 20.976 35.459 24.463 1.00 15.90 98 ILE A CA 1
ATOM 602 C C . ILE A 1 82 ? 19.752 36.265 24.860 1.00 15.67 98 ILE A C 1
ATOM 603 O O . ILE A 1 82 ? 18.638 35.949 24.437 1.00 16.28 98 ILE A O 1
ATOM 608 N N . VAL A 1 83 ? 19.939 37.283 25.689 1.00 12.33 99 VAL A N 1
ATOM 609 C CA . VAL A 1 83 ? 18.813 38.147 26.057 1.00 13.10 99 VAL A CA 1
ATOM 610 C C . VAL A 1 83 ? 18.973 39.512 25.371 1.00 17.79 99 VAL A C 1
ATOM 611 O O . VAL A 1 83 ? 19.865 40.276 25.723 1.00 17.45 99 VAL A O 1
ATOM 615 N N . MET A 1 84 ? 18.114 39.802 24.390 1.00 16.41 100 MET A N 1
ATOM 616 C CA . MET A 1 84 ? 18.179 41.058 23.645 1.00 17.18 100 MET A CA 1
ATOM 617 C C . MET A 1 84 ? 17.003 41.968 23.992 1.00 16.47 100 MET A C 1
ATOM 618 O O . MET A 1 84 ? 15.862 41.513 24.039 1.00 15.62 100 MET A O 1
ATOM 623 N N . ALA A 1 85 ? 17.304 43.238 24.253 1.00 15.87 101 ALA A N 1
ATOM 624 C CA . ALA A 1 85 ? 16.281 44.254 24.508 1.00 21.77 101 ALA A CA 1
ATOM 625 C C . ALA A 1 85 ? 16.341 45.291 23.403 1.00 16.24 101 ALA A C 1
ATOM 626 O O . ALA A 1 85 ? 17.414 45.820 23.104 1.00 15.94 101 ALA A O 1
ATOM 628 N N . VAL A 1 86 ? 15.182 45.574 22.817 1.00 19.12 102 VAL A N 1
ATOM 629 C CA . VAL A 1 86 ? 15.059 46.484 21.682 1.00 13.85 102 VAL A CA 1
ATOM 630 C C . VAL A 1 86 ? 14.052 47.590 21.977 1.00 21.77 102 VAL A C 1
ATOM 631 O O . VAL A 1 86 ? 12.999 47.325 22.559 1.00 17.64 102 VAL A O 1
ATOM 635 N N . GLU A 1 87 ? 14.386 48.821 21.597 1.00 21.48 103 GLU A N 1
ATOM 636 C CA . GLU A 1 87 ? 13.419 49.927 21.624 1.00 20.16 103 GLU A CA 1
ATOM 637 C C . GLU A 1 87 ? 13.371 50.531 20.234 1.00 19.26 103 GLU A C 1
ATOM 638 O O . GLU A 1 87 ? 14.418 50.874 19.693 1.00 20.33 103 GLU A O 1
ATOM 644 N N . THR A 1 88 ? 12.174 50.638 19.650 1.00 20.09 104 THR A N 1
ATOM 645 C CA . THR A 1 88 ? 12.009 51.166 18.293 1.00 22.59 104 THR A CA 1
ATOM 646 C C . THR A 1 88 ? 11.102 52.407 18.230 1.00 25.24 104 THR A C 1
ATOM 647 O O . THR A 1 88 ? 10.359 52.691 19.157 1.00 19.35 104 THR A O 1
ATOM 651 N N . SER A 1 89 ? 11.153 53.131 17.119 1.00 20.20 105 SER A N 1
ATOM 652 C CA . SER A 1 89 ? 10.415 54.388 17.013 1.00 30.41 105 SER A CA 1
ATOM 653 C C . SER A 1 89 ? 8.915 54.139 16.876 1.00 30.66 105 SER A C 1
ATOM 654 O O . SER A 1 89 ? 8.109 55.045 17.091 1.00 26.66 105 SER A O 1
ATOM 657 N N . GLU A 1 90 ? 8.544 52.918 16.494 1.00 23.83 106 GLU A N 1
ATOM 658 C CA . GLU A 1 90 ? 7.160 52.472 16.627 1.00 31.44 106 GLU A CA 1
ATOM 659 C C . GLU A 1 90 ? 7.148 50.985 16.971 1.00 30.32 106 GLU A C 1
ATOM 660 O O . GLU A 1 90 ? 8.170 50.316 16.833 1.00 26.32 106 GLU A O 1
ATOM 666 N N . PRO A 1 91 ? 6.011 50.469 17.457 1.00 26.47 107 PRO A N 1
ATOM 667 C CA . PRO A 1 91 ? 6.006 49.066 17.874 1.00 31.75 107 PRO A CA 1
ATOM 668 C C . PRO A 1 91 ? 6.245 48.105 16.715 1.00 35.73 107 PRO A C 1
ATOM 669 O O . PRO A 1 91 ? 5.759 48.347 15.611 1.00 27.38 107 PRO A O 1
ATOM 673 N N . VAL A 1 92 ? 6.986 47.031 16.978 1.00 35.66 108 VAL A N 1
ATOM 674 C CA . VAL A 1 92 ? 7.179 45.965 15.999 1.00 28.13 108 VAL A CA 1
ATOM 675 C C . VAL A 1 92 ? 5.938 45.099 15.962 1.00 30.59 108 VAL A C 1
ATOM 676 O O . VAL A 1 92 ? 5.454 44.670 17.011 1.00 28.22 108 VAL A O 1
ATOM 680 N N . PRO A 1 93 ? 5.390 44.858 14.761 1.00 30.82 109 PRO A N 1
ATOM 681 C CA . PRO A 1 93 ? 4.251 43.936 14.693 1.00 34.10 109 PRO A CA 1
ATOM 682 C C . PRO A 1 93 ? 4.649 42.550 15.223 1.00 25.37 109 PRO A C 1
ATOM 683 O O . PRO A 1 93 ? 5.645 41.972 14.784 1.00 29.83 109 PRO A O 1
ATOM 687 N N . LEU A 1 94 ? 3.890 42.040 16.179 1.00 26.62 110 LEU A N 1
ATOM 688 C CA . LEU A 1 94 ? 4.235 40.784 16.833 1.00 26.55 110 LEU A CA 1
ATOM 689 C C . LEU A 1 94 ? 3.826 39.559 16.017 1.00 28.64 110 LEU A C 1
ATOM 690 O O . LEU A 1 94 ? 2.687 39.452 15.577 1.00 30.12 110 LEU A O 1
ATOM 695 N N . SER A 1 95 ? 4.750 38.626 15.827 1.00 26.58 111 SER A N 1
ATOM 696 C CA . SER A 1 95 ? 4.405 37.358 15.193 1.00 21.39 111 SER A CA 1
ATOM 697 C C . SER A 1 95 ? 3.679 36.487 16.206 1.00 29.67 111 SER A C 1
ATOM 698 O O . SER A 1 95 ? 4.244 36.132 17.238 1.00 25.08 111 SER A O 1
ATOM 701 N N . ASP A 1 96 ? 2.425 36.150 15.923 1.00 26.55 112 ASP A N 1
ATOM 702 C CA . ASP A 1 96 ? 1.582 35.476 16.909 1.00 29.60 112 ASP A CA 1
ATOM 703 C C . ASP A 1 96 ? 0.610 34.479 16.259 1.00 37.78 112 ASP A C 1
ATOM 704 O O . ASP A 1 96 ? -0.583 34.759 16.106 1.00 37.15 112 ASP A O 1
ATOM 709 N N . PRO A 1 97 ? 1.118 33.294 15.896 1.00 28.43 113 PRO A N 1
ATOM 710 C CA . PRO A 1 97 ? 0.334 32.261 15.210 1.00 30.89 113 PRO A CA 1
ATOM 711 C C . PRO A 1 97 ? -0.923 31.823 15.974 1.00 42.89 113 PRO A C 1
ATOM 712 O O . PRO A 1 97 ? -0.852 31.612 17.190 1.00 44.53 113 PRO A O 1
ATOM 716 N N . GLY A 1 98 ? -2.048 31.671 15.273 1.00 35.39 114 GLY A N 1
ATOM 717 C CA . GLY A 1 98 ? -3.223 31.022 15.843 1.00 34.62 114 GLY A CA 1
ATOM 718 C C . GLY A 1 98 ? -3.031 29.514 15.882 1.00 43.45 114 GLY A C 1
ATOM 719 O O . GLY A 1 98 ? -1.978 29.015 15.462 1.00 34.19 114 GLY A O 1
ATOM 720 N N . ASP A 1 99 ? -4.033 28.776 16.363 1.00 43.69 115 ASP A N 1
ATOM 721 C CA . ASP A 1 99 ? -3.908 27.311 16.490 1.00 36.83 115 ASP A CA 1
ATOM 722 C C . ASP A 1 99 ? -3.636 26.625 15.148 1.00 39.93 115 ASP A C 1
ATOM 723 O O . ASP A 1 99 ? -2.988 25.574 15.097 1.00 42.02 115 ASP A O 1
ATOM 728 N N . GLU A 1 100 ? -4.128 27.234 14.074 1.00 31.59 116 GLU A N 1
ATOM 729 C CA . GLU A 1 100 ? -3.937 26.736 12.719 1.00 40.33 116 GLU A CA 1
ATOM 730 C C . GLU A 1 100 ? -2.455 26.653 12.359 1.00 39.92 116 GLU A C 1
ATOM 731 O O . GLU A 1 100 ? -2.037 25.814 11.553 1.00 31.32 116 GLU A O 1
ATOM 737 N N . CYS A 1 101 ? -1.657 27.528 12.959 1.00 39.21 117 CYS A N 1
ATOM 738 C CA . CYS A 1 101 ? -0.251 27.602 12.601 1.00 24.17 117 CYS A CA 1
ATOM 739 C C . CYS A 1 101 ? 0.672 27.337 13.779 1.00 26.55 117 CYS A C 1
ATOM 740 O O . CYS A 1 101 ? 1.816 27.782 13.787 1.00 26.40 117 CYS A O 1
ATOM 743 N N . LYS A 1 102 ? 0.200 26.585 14.763 1.00 21.54 118 LYS A N 1
ATOM 744 C CA . LYS A 1 102 ? 1.065 26.281 15.894 1.00 21.63 118 LYS A CA 1
ATOM 745 C C . LYS A 1 102 ? 2.122 25.229 15.551 1.00 25.95 118 LYS A C 1
ATOM 746 O O . LYS A 1 102 ? 3.068 25.007 16.313 1.00 21.42 118 LYS A O 1
ATOM 752 N N . ARG A 1 103 ? 1.987 24.589 14.394 1.00 20.03 119 ARG A N 1
ATOM 753 C CA . ARG A 1 103 ? 3.106 23.819 13.866 1.00 22.40 119 ARG A CA 1
ATOM 754 C C . ARG A 1 103 ? 3.248 24.055 12.369 1.00 24.83 119 ARG A C 1
ATOM 755 O O . ARG A 1 103 ? 2.294 23.878 11.603 1.00 28.38 119 ARG A O 1
ATOM 763 N N . VAL A 1 104 ? 4.440 24.458 11.953 1.00 19.63 120 VAL A N 1
ATOM 764 C CA . VAL A 1 104 ? 4.756 24.565 10.536 1.00 21.77 120 VAL A CA 1
ATOM 765 C C . VAL A 1 104 ? 5.989 23.750 10.180 1.00 23.86 120 VAL A C 1
ATOM 766 O O . VAL A 1 104 ? 7.052 23.928 10.777 1.00 22.77 120 VAL A O 1
ATOM 770 N N . LYS A 1 105 ? 5.850 22.871 9.197 1.00 23.97 121 LYS A N 1
ATOM 771 C CA . LYS A 1 105 ? 6.986 22.116 8.677 1.00 25.00 121 LYS A CA 1
ATOM 772 C C . LYS A 1 105 ? 7.409 22.687 7.328 1.00 28.95 121 LYS A C 1
ATOM 773 O O . LYS A 1 105 ? 6.598 23.290 6.624 1.00 25.41 121 LYS A O 1
ATOM 779 N N . PHE A 1 106 ? 8.676 22.519 6.973 1.00 25.91 122 PHE A N 1
ATOM 780 C CA . PHE A 1 106 ? 9.128 22.931 5.652 1.00 31.28 122 PHE A CA 1
ATOM 781 C C . PHE A 1 106 ? 10.194 21.982 5.123 1.00 31.34 122 PHE A C 1
ATOM 782 O O . PHE A 1 106 ? 10.897 21.331 5.888 1.00 21.54 122 PHE A O 1
ATOM 790 N N . LEU A 1 107 ? 10.300 21.901 3.802 1.00 29.89 123 LEU A N 1
ATOM 791 C CA . LEU A 1 107 ? 11.195 20.947 3.184 1.00 25.03 123 LEU A CA 1
ATOM 792 C C . LEU A 1 107 ? 11.694 21.492 1.858 1.00 33.61 123 LEU A C 1
ATOM 793 O O . LEU A 1 107 ? 10.910 22.006 1.061 1.00 32.16 123 LEU A O 1
ATOM 798 N N . GLY A 1 108 ? 13.006 21.410 1.654 1.00 30.54 124 GLY A N 1
ATOM 799 C CA . GLY A 1 108 ? 13.649 21.872 0.438 1.00 34.81 124 GLY A CA 1
ATOM 800 C C . GLY A 1 108 ? 14.877 21.016 0.266 1.00 41.98 124 GLY A C 1
ATOM 801 O O . GLY A 1 108 ? 15.088 20.108 1.064 1.00 42.29 124 GLY A O 1
ATOM 802 N N . THR A 1 109 ? 15.687 21.282 -0.755 1.00 48.10 125 THR A N 1
ATOM 803 C CA . THR A 1 109 ? 16.892 20.479 -0.972 1.00 43.34 125 THR A CA 1
ATOM 804 C C . THR A 1 109 ? 17.980 20.822 0.056 1.00 45.29 125 THR A C 1
ATOM 805 O O . THR A 1 109 ? 18.620 19.949 0.627 1.00 48.52 125 THR A O 1
ATOM 809 N N . GLY A 1 110 ? 18.188 22.102 0.308 1.00 41.47 126 GLY A N 1
ATOM 810 C CA . GLY A 1 110 ? 19.168 22.503 1.299 1.00 56.97 126 GLY A CA 1
ATOM 811 C C . GLY A 1 110 ? 18.727 22.254 2.730 1.00 56.98 126 GLY A C 1
ATOM 812 O O . GLY A 1 110 ? 19.561 22.059 3.612 1.00 58.58 126 GLY A O 1
ATOM 813 N N . ALA A 1 111 ? 17.418 22.250 2.968 1.00 52.23 127 ALA A N 1
ATOM 814 C CA . ALA A 1 111 ? 16.918 22.281 4.336 1.00 45.65 127 ALA A CA 1
ATOM 815 C C . ALA A 1 111 ? 15.607 21.535 4.563 1.00 37.28 127 ALA A C 1
ATOM 816 O O . ALA A 1 111 ? 14.804 21.341 3.651 1.00 31.60 127 ALA A O 1
ATOM 818 N N . ARG A 1 112 ? 15.408 21.114 5.806 1.00 37.57 128 ARG A N 1
ATOM 819 C CA . ARG A 1 112 ? 14.108 20.638 6.260 1.00 33.87 128 ARG A CA 1
ATOM 820 C C . ARG A 1 112 ? 13.971 20.988 7.734 1.00 31.52 128 ARG A C 1
ATOM 821 O O . ARG A 1 112 ? 14.963 21.032 8.465 1.00 31.23 128 ARG A O 1
ATOM 829 N N . GLY A 1 113 ? 12.754 21.2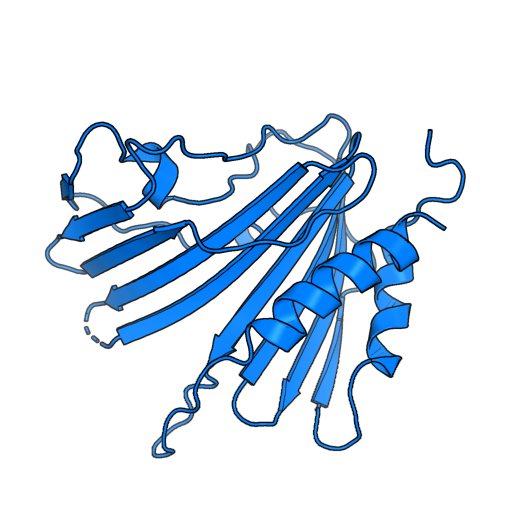60 8.174 1.00 26.17 129 GLY A N 1
ATOM 830 C CA . GLY A 1 113 ? 12.581 21.688 9.542 1.00 35.45 129 GLY A CA 1
ATOM 831 C C . GLY A 1 113 ? 11.155 21.902 9.979 1.00 28.27 129 GLY A C 1
ATOM 832 O O . GLY A 1 113 ? 10.202 21.595 9.262 1.00 22.48 129 GLY A O 1
ATOM 833 N N . GLN A 1 114 ? 11.028 22.472 11.169 1.00 17.90 130 GLN A N 1
ATOM 834 C CA . GLN A 1 114 ? 9.759 22.529 11.865 1.00 20.55 130 GLN A CA 1
ATOM 835 C C . GLN A 1 114 ? 9.799 23.705 12.831 1.00 23.07 130 GLN A C 1
ATOM 836 O O . GLN A 1 114 ? 10.824 23.943 13.487 1.00 16.90 130 GLN A O 1
ATOM 842 N N . VAL A 1 115 ? 8.711 24.464 12.898 1.00 16.27 131 VAL A N 1
ATOM 843 C CA . VAL A 1 115 ? 8.646 25.585 13.846 1.00 16.24 131 VAL A CA 1
ATOM 844 C C . VAL A 1 115 ? 7.337 25.457 14.613 1.00 18.04 131 VAL A C 1
ATOM 845 O O . VAL A 1 115 ? 6.261 25.533 14.018 1.00 23.72 131 VAL A O 1
ATOM 849 N N . ASP A 1 116 ? 7.444 25.210 15.916 1.00 15.00 132 ASP A N 1
ATOM 850 C CA . ASP A 1 116 ? 6.305 24.996 16.813 1.00 13.28 132 ASP A CA 1
ATOM 851 C C . ASP A 1 116 ? 6.121 26.142 17.789 1.00 15.91 132 ASP A C 1
ATOM 852 O O . ASP A 1 116 ? 7.100 26.629 18.339 1.00 16.59 132 ASP A O 1
ATOM 857 N N . VAL A 1 117 ? 4.877 26.526 18.057 1.00 19.41 133 VAL A N 1
ATOM 858 C CA . VAL A 1 117 ? 4.604 27.423 19.172 1.00 17.25 133 VAL A CA 1
ATOM 859 C C . VAL A 1 117 ? 4.718 26.625 20.461 1.00 20.59 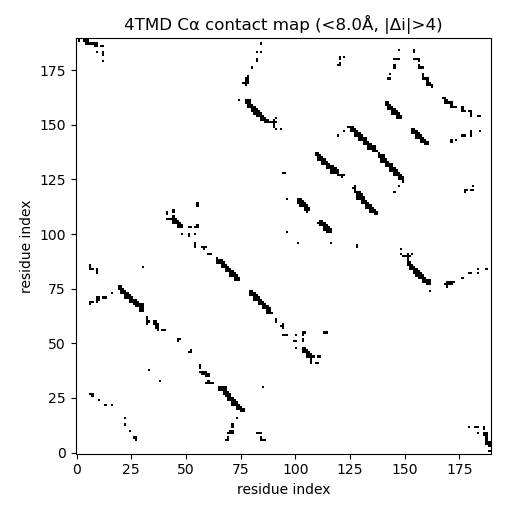133 VAL A C 1
ATOM 860 O O . VAL A 1 117 ? 4.220 25.512 20.546 1.00 17.00 133 VAL A O 1
ATOM 864 N N . VAL A 1 118 ? 5.398 27.177 21.455 1.00 14.09 134 VAL A N 1
ATOM 865 C CA . VAL A 1 118 ? 5.516 26.507 22.741 1.00 17.51 134 VAL A CA 1
ATOM 866 C C . VAL A 1 118 ? 5.089 27.480 23.836 1.00 20.65 134 VAL A C 1
ATOM 867 O O . VAL A 1 118 ? 4.927 28.679 23.598 1.00 14.73 134 VAL A O 1
ATOM 871 N N . GLU A 1 119 ? 4.905 26.952 25.035 1.00 22.24 135 GLU A N 1
ATOM 872 C CA . GLU A 1 119 ? 4.525 27.751 26.197 1.00 24.56 135 GLU A CA 1
ATOM 873 C C . GLU A 1 119 ? 5.472 28.934 26.427 1.00 15.93 135 GLU A C 1
ATOM 874 O O . GLU A 1 119 ? 6.691 28.768 26.398 1.00 19.29 135 GLU A O 1
ATOM 880 N N . SER A 1 120 ? 4.902 30.123 26.644 1.00 18.28 136 SER A N 1
ATOM 881 C CA . SER A 1 120 ? 5.670 31.307 27.054 1.00 16.27 136 SER A CA 1
ATOM 882 C C . SER A 1 120 ? 5.010 31.991 28.263 1.00 18.10 136 SER A C 1
ATOM 883 O O . SER A 1 120 ? 3.806 31.893 28.447 1.00 16.76 136 SER A O 1
ATOM 886 N N . PRO A 1 121 ? 5.794 32.695 29.088 1.00 18.29 137 PRO A N 1
ATOM 887 C CA . PRO A 1 121 ? 5.218 33.138 30.368 1.00 20.61 137 PRO A CA 1
ATOM 888 C C . PRO A 1 121 ? 4.246 34.306 30.259 1.00 16.69 137 PRO A C 1
ATOM 889 O O . PRO A 1 121 ? 4.366 35.156 29.365 1.00 15.12 137 PRO A O 1
ATOM 893 N N . GLN A 1 122 ? 3.296 34.349 31.189 1.00 19.54 138 GLN A N 1
ATOM 894 C CA . GLN A 1 122 ? 2.431 35.510 31.334 1.00 14.26 138 GLN A CA 1
ATOM 895 C C . GLN A 1 122 ? 3.273 36.646 31.860 1.00 15.04 138 GLN A C 1
ATOM 896 O O . GLN A 1 122 ? 3.942 36.491 32.874 1.00 19.19 138 GLN A O 1
ATOM 902 N N . ILE A 1 123 ? 3.244 37.781 31.177 1.00 14.54 139 ILE A N 1
ATOM 903 C CA . ILE A 1 123 ? 3.922 38.971 31.665 1.00 16.98 139 ILE A CA 1
ATOM 904 C C . ILE A 1 123 ? 2.952 40.146 31.643 1.00 20.16 139 ILE A C 1
ATOM 905 O O . ILE A 1 123 ? 2.361 40.443 30.609 1.00 18.27 139 ILE A O 1
ATOM 910 N N . ASP A 1 124 ? 2.794 40.806 32.785 1.00 20.61 140 ASP A N 1
ATOM 911 C CA . ASP A 1 124 ? 1.838 41.911 32.908 1.00 23.17 140 ASP A CA 1
ATOM 912 C C . ASP A 1 124 ? 2.027 42.982 31.846 1.00 21.08 140 ASP A C 1
ATOM 913 O O . ASP A 1 124 ? 3.141 43.490 31.641 1.00 20.67 140 ASP A O 1
ATOM 918 N N . ASP A 1 125 ? 0.927 43.302 31.169 1.00 19.31 141 ASP A N 1
ATOM 919 C CA . ASP A 1 125 ? 0.894 44.349 30.159 1.00 21.84 141 ASP A CA 1
ATOM 920 C C . ASP A 1 125 ? 1.903 44.103 29.048 1.00 22.79 141 ASP A C 1
ATOM 921 O O . ASP A 1 125 ? 2.518 45.036 28.534 1.00 20.88 141 ASP A O 1
ATOM 926 N N . ALA A 1 126 ? 2.081 42.839 28.696 1.00 19.03 142 ALA A N 1
ATOM 927 C CA . ALA A 1 126 ? 2.949 42.471 27.591 1.00 17.50 142 ALA A CA 1
ATOM 928 C C . ALA A 1 126 ? 2.308 41.305 26.871 1.00 16.34 142 ALA A C 1
ATOM 929 O O . ALA A 1 126 ? 1.521 40.564 27.463 1.00 22.94 142 ALA A O 1
ATOM 931 N N . ARG A 1 127 ? 2.596 41.167 25.582 1.00 18.02 143 ARG A N 1
ATOM 932 C CA . ARG A 1 127 ? 2.220 39.958 24.867 1.00 21.27 143 ARG A CA 1
ATOM 933 C C . ARG A 1 127 ? 3.472 39.116 24.752 1.00 18.80 143 ARG A C 1
ATOM 934 O O . ARG A 1 127 ? 4.555 39.642 24.479 1.00 15.38 143 ARG A O 1
ATOM 942 N N . THR A 1 128 ? 3.334 37.821 24.977 1.00 13.88 144 THR A N 1
ATOM 943 C CA . THR A 1 128 ? 4.479 36.934 24.864 1.00 14.58 144 THR A CA 1
ATOM 944 C C . THR A 1 128 ? 4.182 35.770 23.938 1.00 14.54 144 THR A C 1
ATOM 945 O O . THR A 1 128 ? 3.064 35.243 23.894 1.00 18.49 144 THR A O 1
ATOM 949 N N . VAL A 1 129 ? 5.203 35.378 23.196 1.00 14.33 145 VAL A N 1
ATOM 950 C CA . VAL A 1 129 ? 5.100 34.288 22.230 1.00 16.62 145 VAL A CA 1
ATOM 951 C C . VAL A 1 129 ? 6.361 33.434 22.354 1.00 15.44 145 VAL A C 1
ATOM 952 O O . VAL A 1 129 ? 7.465 33.976 22.421 1.00 16.90 145 VAL A O 1
ATOM 956 N N . GLY A 1 130 ? 6.211 32.117 22.410 1.00 16.39 146 GLY A N 1
ATOM 957 C CA . GLY A 1 130 ? 7.374 31.239 22.482 1.00 15.59 146 GLY A CA 1
ATOM 958 C C . GLY A 1 130 ? 7.389 30.337 21.266 1.00 19.19 146 GLY A C 1
ATOM 959 O O . GLY A 1 130 ? 6.324 29.904 20.840 1.00 14.52 146 GLY A O 1
ATOM 960 N N . THR A 1 131 ? 8.556 30.086 20.665 1.00 11.08 147 THR A N 1
ATOM 961 C CA . THR A 1 131 ? 8.601 29.066 19.615 1.00 17.31 147 THR A CA 1
ATOM 962 C C . THR A 1 131 ? 9.816 28.169 19.751 1.00 19.59 147 THR A C 1
ATOM 963 O O . THR A 1 131 ? 10.790 28.492 20.433 1.00 17.01 147 THR A O 1
ATOM 967 N N . HIS A 1 132 ? 9.717 27.023 19.089 1.00 15.80 148 HIS A N 1
ATOM 968 C CA . HIS A 1 132 ? 10.765 26.030 19.047 1.00 12.61 148 HIS A CA 1
ATOM 969 C C . HIS A 1 132 ? 11.066 25.776 17.575 1.00 20.52 148 HIS A C 1
ATOM 970 O O . HIS A 1 132 ? 10.205 25.315 16.825 1.00 20.65 148 HIS A O 1
ATOM 977 N N . ARG A 1 133 ? 12.267 26.127 17.157 1.00 12.38 149 ARG A N 1
ATOM 978 C CA . ARG A 1 133 ? 12.705 25.900 15.790 1.00 16.34 149 ARG A CA 1
ATOM 979 C C . ARG A 1 133 ? 13.644 24.693 15.739 1.00 24.76 149 ARG A C 1
ATOM 980 O O . ARG A 1 133 ? 14.642 24.640 16.466 1.00 22.09 149 ARG A O 1
ATOM 988 N N . ILE A 1 134 ? 13.327 23.724 14.887 1.00 18.25 150 ILE A N 1
ATOM 989 C CA . ILE A 1 134 ? 14.213 22.572 14.669 1.00 20.99 150 ILE A CA 1
ATOM 990 C C . ILE A 1 134 ? 14.570 22.511 13.199 1.00 29.22 150 ILE A C 1
ATOM 991 O O . ILE A 1 134 ? 13.726 22.147 12.384 1.00 26.45 150 ILE A O 1
ATOM 996 N N . ILE A 1 135 ? 15.804 22.878 12.855 1.00 27.22 151 ILE A N 1
ATOM 997 C CA . ILE A 1 135 ? 16.178 23.010 11.446 1.00 33.21 151 ILE A CA 1
ATOM 998 C C . ILE A 1 135 ? 17.338 22.114 11.034 1.00 38.08 151 ILE A C 1
ATOM 999 O O . ILE A 1 135 ? 18.391 22.114 11.665 1.00 37.07 151 ILE A O 1
ATOM 1004 N N . GLN A 1 136 ? 17.145 21.371 9.953 1.00 33.09 152 GLN A N 1
ATOM 1005 C CA . GLN A 1 136 ? 18.208 20.544 9.402 1.00 39.79 152 GLN A CA 1
ATOM 1006 C C . GLN A 1 136 ? 18.708 21.172 8.105 1.00 51.48 152 GLN A C 1
ATOM 1007 O O . GLN A 1 136 ? 17.917 21.426 7.191 1.00 36.42 152 GLN A O 1
ATOM 1013 N N . THR A 1 137 ? 20.012 21.446 8.041 1.00 51.00 153 THR A N 1
ATOM 1014 C CA . THR A 1 137 ? 20.600 22.128 6.885 1.00 50.51 153 THR A CA 1
ATOM 1015 C C . THR A 1 137 ? 21.748 21.309 6.314 1.00 52.05 153 THR A C 1
ATOM 1016 O O . THR A 1 137 ? 22.405 20.568 7.042 1.00 53.20 153 THR A O 1
ATOM 1018 N N . MET A 1 138 ? 21.978 21.442 5.010 1.00 58.12 154 MET A N 1
ATOM 1019 C CA . MET A 1 138 ? 22.962 20.622 4.300 1.00 56.48 154 MET A CA 1
ATOM 1020 C C . MET A 1 138 ? 24.399 21.068 4.580 1.00 63.28 154 MET A C 1
ATOM 1021 O O . MET A 1 138 ? 25.200 20.315 5.149 1.00 57.92 154 MET A O 1
ATOM 1023 N N . ARG A 1 144 ? 23.462 17.607 11.158 1.00 66.16 160 ARG A N 1
ATOM 1024 C CA . ARG A 1 144 ? 22.874 18.625 10.300 1.00 58.22 160 ARG A CA 1
ATOM 1025 C C . ARG A 1 144 ? 21.833 19.459 11.056 1.00 59.42 160 ARG A C 1
ATOM 1026 O O . ARG A 1 144 ? 21.580 20.622 10.710 1.00 51.48 160 ARG A O 1
ATOM 1028 N N . THR A 1 145 ? 21.254 18.862 12.098 1.00 53.28 161 THR A N 1
ATOM 1029 C CA . THR A 1 145 ? 20.175 19.483 12.866 1.00 49.63 161 THR A CA 1
ATOM 1030 C C . THR A 1 145 ? 20.643 20.645 13.749 1.00 46.38 161 THR A C 1
ATOM 1031 O O . THR A 1 145 ? 21.635 20.540 14.459 1.00 45.41 161 THR A O 1
ATOM 1033 N N . GLY A 1 146 ? 19.909 21.753 13.691 1.00 44.61 162 GLY A N 1
ATOM 1034 C CA . GLY A 1 146 ? 20.163 22.916 14.523 1.00 34.26 162 GLY A CA 1
ATOM 1035 C C . GLY A 1 146 ? 18.870 23.341 15.208 1.00 40.81 162 GLY A C 1
ATOM 1036 O O . GLY A 1 146 ? 17.833 23.516 14.560 1.00 38.50 162 GLY A O 1
ATOM 1037 N N . GLU A 1 147 ? 18.927 23.512 16.523 1.00 26.33 163 GLU A N 1
ATOM 1038 C CA . GLU A 1 147 ? 17.719 23.685 17.319 1.00 25.67 163 GLU A CA 1
ATOM 1039 C C . GLU A 1 147 ? 17.783 24.938 18.196 1.00 28.76 163 GLU A C 1
ATOM 1040 O O . GLU A 1 147 ? 18.844 25.265 18.720 1.00 49.27 163 GLU A O 1
ATOM 1046 N N . LEU A 1 148 ? 16.657 25.643 18.340 1.00 22.65 164 LEU A N 1
ATOM 1047 C CA . LEU A 1 148 ? 16.589 26.738 19.316 1.00 19.91 164 LEU A CA 1
ATOM 1048 C C . LEU A 1 148 ? 15.179 26.999 19.829 1.00 22.99 164 LEU A C 1
ATOM 1049 O O . LEU A 1 148 ? 14.184 26.591 19.216 1.00 21.75 164 LEU A O 1
ATOM 1054 N N . TYR A 1 149 ? 15.119 27.668 20.976 1.00 18.69 165 TYR A N 1
ATOM 1055 C CA . TYR A 1 149 ? 13.889 28.208 21.516 1.00 18.43 165 TYR A CA 1
ATOM 1056 C C . TYR A 1 149 ? 13.980 29.729 21.498 1.00 23.54 165 TYR A C 1
ATOM 1057 O O . TYR A 1 149 ? 15.049 30.297 21.745 1.00 21.36 165 TYR A O 1
ATOM 1066 N N . ASN A 1 150 ? 12.862 30.367 21.155 1.00 15.42 166 ASN A N 1
ATOM 1067 C CA . ASN A 1 150 ? 12.737 31.817 21.061 1.00 20.53 166 ASN A CA 1
ATOM 1068 C C . ASN A 1 150 ? 11.595 32.258 21.951 1.00 17.16 166 ASN A C 1
ATOM 1069 O O . ASN A 1 150 ? 10.505 31.702 21.851 1.00 17.69 166 ASN A O 1
ATOM 1074 N N . TYR A 1 151 ? 11.811 33.266 22.783 1.00 15.22 167 TYR A N 1
ATOM 1075 C CA . TYR A 1 151 ? 10.709 33.817 23.565 1.00 11.83 167 TYR A CA 1
ATOM 1076 C C . TYR A 1 151 ? 10.732 35.308 23.350 1.00 18.89 167 TYR A C 1
ATOM 1077 O O . TYR A 1 151 ? 11.768 35.952 23.480 1.00 12.11 167 TYR A O 1
ATOM 1086 N N . VAL A 1 152 ? 9.575 35.842 22.994 1.00 12.29 168 VAL A N 1
ATOM 1087 C CA . VAL A 1 152 ? 9.443 37.235 22.640 1.00 12.30 168 VAL A CA 1
ATOM 1088 C C . VAL A 1 152 ? 8.443 37.914 23.561 1.00 14.76 168 VAL A C 1
ATOM 1089 O O . VAL A 1 152 ? 7.346 37.388 23.755 1.00 15.42 168 VAL A O 1
ATOM 1093 N N . ALA A 1 153 ? 8.809 39.065 24.120 1.00 13.83 169 ALA A N 1
ATOM 1094 C CA . ALA A 1 153 ? 7.849 39.875 24.869 1.00 11.81 169 ALA A CA 1
ATOM 1095 C C . ALA A 1 153 ? 7.734 41.244 24.240 1.00 19.20 169 ALA A C 1
ATOM 1096 O O . ALA A 1 153 ? 8.739 41.904 24.008 1.00 19.10 169 ALA A O 1
ATOM 1098 N N . SER A 1 154 ? 6.499 41.662 23.976 1.00 15.44 170 SER A N 1
ATOM 1099 C CA . SER A 1 154 ? 6.210 42.935 23.334 1.00 14.84 170 SER A CA 1
ATOM 1100 C C . SER A 1 154 ? 5.404 43.844 24.256 1.00 14.78 170 SER A C 1
ATOM 1101 O O . SER A 1 154 ? 4.366 43.434 24.760 1.00 15.46 170 SER A O 1
ATOM 1104 N N . PHE A 1 155 ? 5.879 45.064 24.477 1.00 18.28 171 PHE A N 1
ATOM 1105 C CA . PHE A 1 155 ? 5.098 46.055 25.207 1.00 22.15 171 PHE A CA 1
ATOM 1106 C C . PHE A 1 155 ? 5.489 47.428 24.708 1.00 22.46 171 PHE A C 1
ATOM 1107 O O . PHE A 1 155 ? 6.668 47.748 24.609 1.00 18.19 171 PHE A O 1
ATOM 1115 N N . ASP A 1 156 ? 4.488 48.233 24.371 1.00 26.74 172 ASP A N 1
ATOM 1116 C CA . ASP A 1 156 ? 4.731 49.561 23.819 1.00 25.47 172 ASP A CA 1
ATOM 1117 C C . ASP A 1 156 ? 5.723 49.466 22.669 1.00 18.05 172 ASP A C 1
ATOM 1118 O O . ASP A 1 156 ? 5.570 48.625 21.778 1.00 20.90 172 ASP A O 1
ATOM 1123 N N . ASN A 1 157 ? 6.751 50.307 22.700 1.00 18.45 173 ASN A N 1
ATOM 1124 C CA A ASN A 1 157 ? 7.752 50.289 21.641 0.64 20.38 173 ASN A CA 1
ATOM 1125 C CA B ASN A 1 157 ? 7.765 50.304 21.652 0.36 22.43 173 ASN A CA 1
ATOM 1126 C C . ASN A 1 157 ? 8.980 49.479 22.050 1.00 18.32 173 ASN A C 1
ATOM 1127 O O . ASN A 1 157 ? 10.082 49.708 21.555 1.00 19.34 173 ASN A O 1
ATOM 1136 N N . TYR A 1 158 ? 8.774 48.531 22.959 1.00 15.94 174 TYR A N 1
ATOM 1137 C CA . TYR A 1 158 ? 9.867 47.685 23.414 1.00 17.91 174 TYR A CA 1
ATOM 1138 C C . TYR A 1 158 ? 9.627 46.263 22.993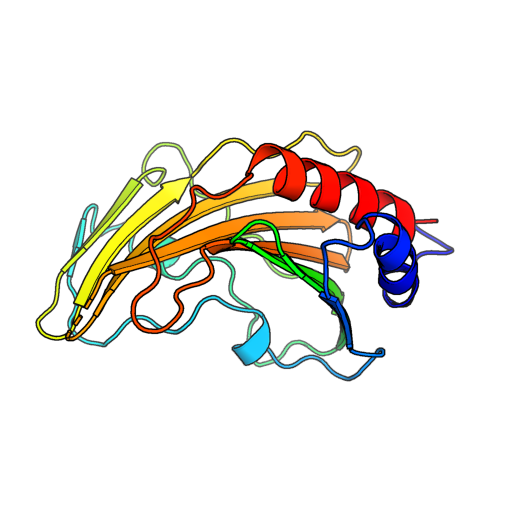 1.00 18.36 174 TYR A C 1
ATOM 1139 O O . TYR A 1 158 ? 8.493 45.775 22.945 1.00 13.81 174 TYR A O 1
ATOM 1148 N N . MET A 1 159 ? 10.713 45.566 22.732 1.00 15.14 175 MET A N 1
ATOM 1149 C CA . MET A 1 159 ? 10.605 44.142 22.487 1.00 21.08 175 MET A CA 1
ATOM 1150 C C . MET A 1 159 ? 11.778 43.479 23.157 1.00 17.95 175 MET A C 1
ATOM 1151 O O . MET A 1 159 ? 12.885 43.995 23.056 1.00 15.51 175 MET A O 1
ATOM 1156 N N . VAL A 1 160 ? 11.533 42.370 23.858 1.00 13.67 176 VAL A N 1
ATOM 1157 C CA . VAL A 1 160 ? 12.609 41.632 24.499 1.00 13.28 176 VAL A CA 1
ATOM 1158 C C . VAL A 1 160 ? 12.600 40.232 23.933 1.00 15.41 176 VAL A C 1
ATOM 1159 O O . VAL A 1 160 ? 11.547 39.606 23.841 1.00 14.76 176 VAL A O 1
ATOM 1163 N N . ILE A 1 161 ? 13.765 39.754 23.520 1.00 13.73 177 ILE A N 1
ATOM 1164 C CA . ILE A 1 161 ? 13.861 38.441 22.912 1.00 15.44 177 ILE A CA 1
ATOM 1165 C C . ILE A 1 161 ? 14.894 37.578 23.627 1.00 14.24 177 ILE A C 1
ATOM 1166 O O . ILE A 1 161 ? 16.067 37.951 23.722 1.00 19.53 177 ILE A O 1
ATOM 1171 N N . VAL A 1 162 ? 14.450 36.435 24.132 1.00 12.30 178 VAL A N 1
ATOM 1172 C CA . VAL A 1 162 ? 15.373 35.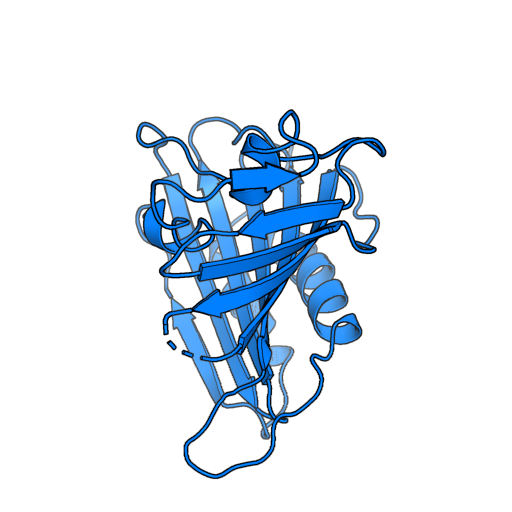462 24.696 1.00 11.74 178 VAL A CA 1
ATOM 1173 C C . VAL A 1 162 ? 15.494 34.317 23.701 1.00 15.16 178 VAL A C 1
ATOM 1174 O O . VAL A 1 162 ? 14.489 33.749 23.256 1.00 17.13 178 VAL A O 1
ATOM 1178 N N . THR A 1 163 ? 16.728 34.009 23.323 1.00 14.99 179 THR A N 1
ATOM 1179 C CA . THR A 1 163 ? 17.003 32.865 22.460 1.00 16.76 179 THR A CA 1
ATOM 1180 C C . THR A 1 163 ? 17.854 31.864 23.227 1.00 15.96 179 THR A C 1
ATOM 1181 O O . THR A 1 163 ? 18.873 32.236 23.812 1.00 19.31 179 THR A O 1
ATOM 1185 N N . ALA A 1 164 ? 17.421 30.608 23.256 1.00 14.52 180 ALA A N 1
ATOM 1186 C CA . ALA A 1 164 ? 18.166 29.553 23.943 1.00 15.40 180 ALA A CA 1
ATOM 1187 C C . ALA A 1 164 ? 18.446 28.411 22.976 1.00 18.04 180 ALA A C 1
ATOM 1188 O O . ALA A 1 164 ? 17.531 27.946 22.305 1.00 14.38 180 ALA A O 1
ATOM 1190 N N . ASN A 1 165 ? 19.695 27.955 22.908 1.00 15.55 181 ASN A N 1
ATOM 1191 C CA . ASN A 1 165 ? 20.053 26.858 21.998 1.00 16.74 181 ASN A CA 1
ATOM 1192 C C . ASN A 1 165 ? 21.111 25.943 22.629 1.00 22.62 181 ASN A C 1
ATOM 1193 O O . ASN A 1 165 ? 21.897 26.396 23.455 1.00 17.81 181 ASN A O 1
ATOM 1198 N N . PRO A 1 166 ? 21.126 24.651 22.249 1.00 24.53 182 PRO A N 1
ATOM 1199 C CA . PRO A 1 166 ? 22.209 23.774 22.716 1.00 19.27 182 PRO A CA 1
ATOM 1200 C C . PRO A 1 166 ? 23.549 24.263 22.176 1.00 21.53 182 PRO A C 1
ATOM 1201 O O . PRO A 1 166 ? 23.596 24.700 21.021 1.00 23.16 182 PRO A O 1
ATOM 1205 N N . LEU A 1 167 ? 24.604 24.225 22.984 1.00 23.25 183 LEU A N 1
ATOM 1206 C CA . LEU A 1 167 ? 25.942 24.418 22.445 1.00 21.23 183 LEU A CA 1
ATOM 1207 C C . LEU A 1 167 ? 26.260 23.173 21.617 1.00 35.74 183 LEU A C 1
ATOM 1208 O O . LEU A 1 167 ? 26.141 22.047 22.106 1.00 34.36 183 LEU A O 1
ATOM 1213 N N . VAL A 1 168 ? 26.611 23.375 20.357 1.00 26.66 184 VAL A N 1
ATOM 1214 C CA . VAL A 1 168 ? 27.054 22.285 19.502 1.00 32.48 184 VAL A CA 1
ATOM 1215 C C . VAL A 1 168 ? 28.547 22.439 19.320 1.00 40.77 184 VAL A C 1
ATOM 1216 O O . VAL A 1 168 ? 29.015 23.292 18.558 1.00 36.36 184 VAL A O 1
ATOM 1220 N N . LEU A 1 169 ? 29.293 21.647 20.077 1.00 25.83 185 LEU A N 1
ATOM 1221 C CA . LEU A 1 169 ? 30.734 21.774 20.083 1.00 28.66 185 LEU A CA 1
ATOM 1222 C C . LEU A 1 169 ? 31.335 20.537 19.422 1.00 40.75 185 LEU A C 1
ATOM 1223 O O . LEU A 1 169 ? 30.767 19.450 19.547 1.00 30.76 185 LEU A O 1
ATOM 1228 N N . PRO A 1 170 ? 32.475 20.702 18.713 1.00 33.47 186 PRO A N 1
ATOM 1229 C CA . PRO A 1 170 ? 33.138 19.593 18.024 1.00 36.95 186 PRO A CA 1
ATOM 1230 C C . PRO A 1 170 ? 33.321 18.399 18.958 1.00 30.92 186 PRO A C 1
ATOM 1231 O O . PRO A 1 170 ? 33.970 18.559 19.992 1.00 35.56 186 PRO A O 1
ATOM 1235 N N . ASP A 1 171 ? 32.700 17.269 18.613 1.00 33.98 187 ASP A N 1
ATOM 1236 C CA . ASP A 1 171 ? 32.923 15.972 19.263 1.00 41.69 187 ASP A CA 1
ATOM 1237 C C . ASP A 1 171 ? 32.426 15.900 20.703 1.00 48.06 187 ASP A C 1
ATOM 1238 O O . ASP A 1 171 ? 32.909 15.082 21.487 1.00 36.76 187 ASP A O 1
ATOM 1243 N N . LYS A 1 172 ? 31.468 16.751 21.057 1.00 37.05 188 LYS A N 1
ATOM 1244 C CA . LYS A 1 172 ? 30.879 16.693 22.388 1.00 31.17 188 LYS A CA 1
ATOM 1245 C C . LYS A 1 172 ? 29.410 16.323 22.262 1.00 30.88 188 LYS A C 1
ATOM 1246 O O . LYS A 1 172 ? 28.796 16.569 21.223 1.00 29.73 188 LYS A O 1
ATOM 1252 N N . PRO A 1 173 ? 28.840 15.719 23.311 1.00 26.09 189 PRO A N 1
ATOM 1253 C CA . PRO A 1 173 ? 27.419 15.372 23.219 1.00 32.96 189 PRO A CA 1
ATOM 1254 C C . PRO A 1 173 ? 26.572 16.631 23.308 1.00 36.30 189 PRO A C 1
ATOM 1255 O O . PRO A 1 173 ? 27.076 17.666 23.741 1.00 29.45 189 PRO A O 1
ATOM 1259 N N . VAL A 1 174 ? 25.308 16.538 22.915 1.00 35.32 190 VAL A N 1
ATOM 1260 C CA . VAL A 1 174 ? 24.415 17.680 22.951 1.00 33.53 190 VAL A CA 1
ATOM 1261 C C . VAL A 1 174 ? 23.615 17.662 24.249 1.00 32.15 190 VAL A C 1
ATOM 1262 O O . VAL A 1 174 ? 23.233 16.601 24.744 1.00 37.91 190 VAL A O 1
ATOM 1266 N N . ALA A 1 175 ? 23.397 18.836 24.829 1.00 29.35 191 ALA A N 1
ATOM 1267 C CA . ALA A 1 175 ? 22.558 18.926 26.004 1.00 27.26 191 ALA A CA 1
ATOM 1268 C C . ALA A 1 175 ? 21.173 19.376 25.590 1.00 21.63 191 ALA A C 1
ATOM 1269 O O . ALA A 1 175 ? 20.999 19.988 24.532 1.00 26.73 191 ALA A O 1
ATOM 1271 N N . LYS A 1 176 ? 20.196 19.062 26.429 1.00 25.69 192 LYS A N 1
ATOM 1272 C CA . LYS A 1 176 ? 18.839 19.564 26.290 1.00 27.36 192 LYS A CA 1
ATOM 1273 C C . LYS A 1 176 ? 18.811 21.052 26.644 1.00 26.70 192 LYS A C 1
ATOM 1274 O O . LYS A 1 176 ? 19.537 21.483 27.537 1.00 19.19 192 LYS A O 1
ATOM 1280 N N . VAL A 1 177 ? 17.978 21.829 25.955 1.00 25.62 193 VAL A N 1
ATOM 1281 C CA . VAL A 1 177 ? 17.785 23.236 26.304 1.00 22.17 193 VAL A CA 1
ATOM 1282 C C . VAL A 1 177 ? 17.003 23.394 27.615 1.00 21.79 193 VAL A C 1
ATOM 1283 O O . VAL A 1 177 ? 15.953 22.776 27.785 1.00 17.01 193 VAL A O 1
ATOM 1287 N N . ASP A 1 178 ? 17.511 24.230 28.524 1.00 20.02 194 ASP A N 1
ATOM 1288 C CA . ASP A 1 178 ? 16.794 24.607 29.753 1.00 20.19 194 ASP A CA 1
ATOM 1289 C C . ASP A 1 178 ? 15.760 25.699 29.420 1.00 18.01 194 ASP A C 1
ATOM 1290 O O . ASP A 1 178 ? 16.036 26.889 29.582 1.00 13.54 194 ASP A O 1
ATOM 1295 N N . THR A 1 179 ? 14.581 25.292 28.948 1.00 16.52 195 THR A N 1
ATOM 1296 C CA . THR A 1 179 ? 13.539 26.241 28.551 1.00 15.08 195 THR A CA 1
ATOM 1297 C C . THR A 1 179 ? 12.933 26.944 29.751 1.00 16.64 195 THR A C 1
ATOM 1298 O O . THR A 1 179 ? 12.418 28.051 29.640 1.00 14.98 195 THR A O 1
ATOM 1302 N N . GLU A 1 180 ? 12.961 26.280 30.898 1.00 18.32 196 GLU A N 1
ATOM 1303 C CA . GLU A 1 180 ? 12.507 26.905 32.130 1.00 17.98 196 GLU A CA 1
ATOM 1304 C C . GLU A 1 180 ? 13.340 28.161 32.411 1.00 15.22 196 GLU A C 1
ATOM 1305 O O . GLU A 1 180 ? 12.804 29.229 32.687 1.00 19.54 196 GLU A O 1
ATOM 1311 N N . ARG A 1 181 ? 14.655 28.033 32.338 1.00 16.14 197 ARG A N 1
ATOM 1312 C CA . ARG A 1 181 ? 15.538 29.183 32.539 1.00 16.78 197 ARG A CA 1
ATOM 1313 C C . ARG A 1 181 ? 15.338 30.274 31.480 1.00 19.73 197 ARG A C 1
ATOM 1314 O O . ARG A 1 181 ? 15.357 31.467 31.792 1.00 14.94 197 ARG A O 1
ATOM 1322 N N . ALA A 1 182 ? 15.176 29.867 30.220 1.00 14.07 198 ALA A N 1
ATOM 1323 C CA . ALA A 1 182 ? 14.882 30.833 29.160 1.00 14.13 198 ALA A CA 1
ATOM 1324 C C . ALA A 1 182 ? 13.622 31.629 29.494 1.00 10.75 198 ALA A C 1
ATOM 1325 O O . ALA A 1 182 ? 13.606 32.838 29.357 1.00 13.03 198 ALA A O 1
ATOM 1327 N N . ARG A 1 183 ? 12.555 30.953 29.905 1.00 13.12 199 ARG A N 1
ATOM 1328 C CA . ARG A 1 183 ? 11.307 31.666 30.189 1.00 18.61 199 ARG A CA 1
ATOM 1329 C C . ARG A 1 183 ? 11.474 32.602 31.393 1.00 20.68 199 ARG A C 1
ATOM 1330 O O . ARG A 1 183 ? 10.951 33.718 31.406 1.00 14.79 199 ARG A O 1
ATOM 1338 N N . GLU A 1 184 ? 12.221 32.169 32.401 1.00 14.19 200 GLU A N 1
ATOM 1339 C CA . GLU A 1 184 ? 12.474 33.058 33.542 1.00 17.33 200 GLU A CA 1
ATOM 1340 C C . GLU A 1 184 ? 13.348 34.235 33.156 1.00 13.30 200 GLU A C 1
ATOM 1341 O O . GLU A 1 184 ? 13.142 35.360 33.639 1.00 12.87 200 GLU A O 1
ATOM 1347 N N . LEU A 1 185 ? 14.321 34.009 32.271 1.00 13.29 201 LEU A N 1
ATOM 1348 C CA . LEU A 1 185 ? 15.107 35.133 31.766 1.00 12.38 201 LEU A CA 1
ATOM 1349 C C . LEU A 1 185 ? 14.219 36.177 31.070 1.00 13.44 201 LEU A C 1
ATOM 1350 O O . LEU A 1 185 ? 14.493 37.370 31.157 1.00 11.75 201 LEU A O 1
ATOM 1355 N N . LEU A 1 186 ? 13.179 35.731 30.364 1.00 10.74 202 LEU A N 1
ATOM 1356 C CA . LEU A 1 186 ? 12.309 36.678 29.669 1.00 10.76 202 LEU A CA 1
ATOM 1357 C C . LEU A 1 186 ? 11.564 37.563 30.669 1.00 12.44 202 LEU A C 1
ATOM 1358 O O . LEU A 1 186 ? 11.521 38.781 30.529 1.00 10.43 202 LEU A O 1
ATOM 1363 N N . SER A 1 187 ? 10.979 36.944 31.686 1.00 12.28 203 SER A N 1
ATOM 1364 C CA . SER A 1 187 ? 10.279 37.700 32.708 1.00 11.63 203 SER A CA 1
ATOM 1365 C C . SER A 1 187 ? 11.219 38.644 33.444 1.00 13.88 203 SER A C 1
ATOM 1366 O O . SER A 1 187 ? 10.876 39.800 33.726 1.00 15.24 203 SER A O 1
ATOM 1369 N N . ALA A 1 188 ? 12.411 38.153 33.761 1.00 10.44 204 ALA A N 1
ATOM 1370 C CA . ALA A 1 188 ? 13.353 38.952 34.521 1.00 14.75 204 ALA A CA 1
ATOM 1371 C C . ALA A 1 188 ? 13.847 40.134 33.693 1.00 12.10 204 ALA A C 1
ATOM 1372 O O . ALA A 1 188 ? 14.009 41.236 34.225 1.00 11.53 204 ALA A O 1
ATOM 1374 N N . ALA A 1 189 ? 14.076 39.908 32.397 1.00 15.39 205 ALA A N 1
ATOM 1375 C CA . ALA A 1 189 ? 14.588 40.956 31.522 1.00 16.04 205 ALA A CA 1
ATOM 1376 C C . ALA A 1 189 ? 13.565 42.067 31.336 1.00 14.77 205 ALA A C 1
ATOM 1377 O O . ALA A 1 189 ? 13.916 43.247 31.285 1.00 16.36 205 ALA A O 1
ATOM 1379 N N . VAL A 1 190 ? 12.300 41.681 31.200 1.00 13.43 206 VAL A N 1
ATOM 1380 C CA . VAL A 1 190 ? 11.250 42.663 31.010 1.00 12.89 206 VAL A CA 1
ATOM 1381 C C . VAL A 1 190 ? 11.152 43.511 32.272 1.00 14.11 206 VAL A C 1
ATOM 1382 O O . VAL A 1 190 ? 11.057 44.729 32.192 1.00 13.75 206 VAL A O 1
ATOM 1386 N N . ALA A 1 191 ? 11.239 42.877 33.434 1.00 13.76 207 ALA A N 1
ATOM 1387 C CA . ALA A 1 191 ? 11.141 43.612 34.693 1.00 14.94 207 ALA A CA 1
ATOM 1388 C C . ALA A 1 191 ? 12.350 44.524 34.880 1.00 17.91 207 ALA A C 1
ATOM 1389 O O . ALA A 1 191 ? 12.231 45.645 35.397 1.00 17.06 207 ALA A O 1
ATOM 1391 N N . ALA A 1 192 ? 13.518 44.066 34.440 1.00 13.26 208 ALA A N 1
ATOM 1392 C CA . ALA A 1 192 ? 14.729 44.885 34.551 1.00 11.61 208 ALA A CA 1
ATOM 1393 C C . ALA A 1 192 ? 14.663 46.103 33.616 1.00 16.29 208 ALA A C 1
ATOM 1394 O O . ALA A 1 192 ? 14.964 47.227 34.022 1.00 14.87 208 ALA A O 1
ATOM 1396 N N . VAL A 1 193 ? 14.283 45.867 32.362 1.00 11.97 209 VAL A N 1
ATOM 1397 C CA . VAL A 1 193 ? 14.181 46.935 31.363 1.00 13.00 209 VAL A CA 1
ATOM 1398 C C . VAL A 1 193 ? 13.121 47.971 31.756 1.00 19.06 209 VAL A C 1
ATOM 1399 O O . VAL A 1 193 ? 13.335 49.169 31.619 1.00 15.98 209 VAL A O 1
ATOM 1403 N N . ARG A 1 194 ? 11.989 47.517 32.277 1.00 15.47 210 ARG A N 1
ATOM 1404 C CA . ARG A 1 194 ? 10.899 48.444 32.592 1.00 16.20 210 ARG A CA 1
ATOM 1405 C C . ARG A 1 194 ? 11.207 49.382 33.741 1.00 22.87 210 ARG A C 1
ATOM 1406 O O . ARG A 1 194 ? 10.732 50.509 33.745 1.00 30.46 210 ARG A O 1
ATOM 1414 N N . ALA A 1 195 ? 12.001 48.946 34.713 1.00 24.00 211 ALA A N 1
ATOM 1415 C CA . ALA A 1 195 ? 12.180 49.768 35.907 1.00 37.05 211 ALA A CA 1
ATOM 1416 C C . ALA A 1 195 ? 13.543 49.593 36.548 1.00 45.57 211 ALA A C 1
ATOM 1417 O O . ALA A 1 195 ? 13.755 50.034 37.680 1.00 63.80 211 ALA A O 1
#